Protein AF-A0A8U0U492-F1 (afdb_monomer_lite)

Radius of gyration: 24.01 Å; chains: 1; bounding box: 85×58×78 Å

Foldseek 3Di:
DDDDDDDDDDDPPPPPPPPPDDDAQDQKDKDWCLVPLKDKHKAQAAAFWWKFKAKDFDPVQWDFQKKKKKKKKKKFKLAQCVRPVQDPVRLVVCVPAQADPDQPIKIKMWMDIAIGNTRVSRRDFDQGDQFATFIDIRHYPPPPDDDPPPPDGPDTDPDGGGTRTHHGHHHRGMMMMMMGMDMDGNDDPDDDDDDDDPPDPPPPPGSSGMIMMMGTQHPVGSDGCSVPPSRDNDD

Structure (mmCIF, N/CA/C/O backbone):
data_AF-A0A8U0U492-F1
#
_entry.id   AF-A0A8U0U492-F1
#
loop_
_atom_site.group_PDB
_atom_site.id
_atom_site.type_symbol
_atom_site.label_atom_id
_atom_site.label_alt_id
_atom_site.label_comp_id
_atom_site.label_asym_id
_atom_site.label_entity_id
_atom_site.label_seq_id
_atom_site.pdbx_PDB_ins_code
_atom_site.Cartn_x
_atom_site.Cartn_y
_atom_site.Cartn_z
_atom_site.occupancy
_atom_site.B_iso_or_equiv
_atom_site.auth_seq_id
_atom_site.auth_comp_id
_atom_site.auth_asym_id
_atom_site.auth_atom_id
_atom_site.pdbx_PDB_model_num
ATOM 1 N N . MET A 1 1 ? 47.597 37.630 47.478 1.00 42.03 1 MET A N 1
ATOM 2 C CA . MET A 1 1 ? 46.917 36.344 47.222 1.00 42.03 1 MET A CA 1
ATOM 3 C C . MET A 1 1 ? 45.517 36.672 46.736 1.00 42.03 1 MET A C 1
ATOM 5 O O . MET A 1 1 ? 44.704 37.070 47.558 1.00 42.03 1 MET A O 1
ATOM 9 N N . THR A 1 2 ? 45.318 36.671 45.415 1.00 35.91 2 THR A N 1
ATOM 10 C CA . THR A 1 2 ? 44.048 36.571 44.658 1.00 35.91 2 THR A CA 1
ATOM 11 C C . THR A 1 2 ? 44.364 36.976 43.215 1.00 35.91 2 THR A C 1
ATOM 13 O O . THR A 1 2 ? 44.239 38.137 42.840 1.00 35.91 2 THR A O 1
ATOM 16 N N . ASP A 1 3 ? 44.868 36.018 42.435 1.00 41.34 3 ASP A N 1
ATOM 17 C CA . ASP A 1 3 ? 44.980 36.158 40.982 1.00 41.34 3 ASP A CA 1
ATOM 18 C C . ASP A 1 3 ? 43.605 35.926 40.353 1.00 41.34 3 ASP A C 1
ATOM 20 O O . ASP A 1 3 ? 42.901 34.965 40.675 1.00 41.34 3 ASP A O 1
ATOM 24 N N . VAL A 1 4 ? 43.213 36.855 39.487 1.00 43.47 4 VAL A N 1
ATOM 25 C CA . VAL A 1 4 ? 41.916 36.902 38.818 1.00 43.47 4 VAL A CA 1
ATOM 26 C C . VAL A 1 4 ? 42.003 36.085 37.531 1.00 43.47 4 VAL A C 1
ATOM 28 O O . VAL A 1 4 ? 42.573 36.514 36.533 1.00 43.47 4 VAL A O 1
ATOM 31 N N . THR A 1 5 ? 41.419 34.891 37.555 1.00 45.09 5 THR A N 1
ATOM 32 C CA . THR A 1 5 ? 41.182 34.057 36.371 1.00 45.09 5 THR A CA 1
ATOM 33 C C . THR A 1 5 ? 40.096 34.695 35.502 1.00 45.09 5 THR A C 1
ATOM 35 O O . THR A 1 5 ? 38.934 34.734 35.905 1.00 45.09 5 THR A O 1
ATOM 38 N N . VAL A 1 6 ? 40.445 35.172 34.303 1.00 45.09 6 VAL A N 1
ATOM 39 C CA . VAL A 1 6 ? 39.469 35.591 33.282 1.00 45.09 6 VAL A CA 1
ATOM 40 C C . VAL A 1 6 ? 39.505 34.604 32.121 1.00 45.09 6 VAL A C 1
ATOM 42 O O . VAL A 1 6 ? 40.480 34.502 31.383 1.00 45.09 6 VAL A O 1
ATOM 45 N N . PHE A 1 7 ? 38.401 33.872 31.999 1.00 46.81 7 PHE A N 1
ATOM 46 C CA . PHE A 1 7 ? 38.011 33.075 30.845 1.00 46.81 7 PHE A CA 1
ATOM 47 C C . PHE A 1 7 ? 37.986 33.935 29.574 1.00 46.81 7 PHE A C 1
ATOM 49 O O . PHE A 1 7 ? 37.281 34.942 29.534 1.00 46.81 7 PHE A O 1
ATOM 56 N N . LEU A 1 8 ? 38.638 33.480 28.502 1.00 42.88 8 LEU A N 1
ATOM 57 C CA . LEU A 1 8 ? 38.258 33.888 27.152 1.00 42.88 8 LEU A CA 1
ATOM 58 C C . LEU A 1 8 ? 38.068 32.650 26.275 1.00 42.88 8 LEU A C 1
ATOM 60 O O . LEU A 1 8 ? 38.992 32.087 25.696 1.00 42.88 8 LEU A O 1
ATOM 64 N N . SER A 1 9 ? 36.808 32.225 26.268 1.00 47.50 9 SER A N 1
ATOM 65 C CA . SER A 1 9 ? 36.201 31.286 25.338 1.00 47.50 9 SER A CA 1
ATOM 66 C C . SER A 1 9 ? 36.312 31.829 23.911 1.00 47.50 9 SER A C 1
ATOM 68 O O . SER A 1 9 ? 35.709 32.853 23.597 1.00 47.50 9 SER A O 1
ATOM 70 N N . CYS A 1 10 ? 37.061 31.142 23.049 1.00 43.78 10 CYS A N 1
ATOM 71 C CA . CYS A 1 10 ? 36.983 31.323 21.602 1.00 43.78 10 CYS A CA 1
ATOM 72 C C . CYS A 1 10 ? 36.546 30.003 20.971 1.00 43.78 10 CYS A C 1
ATOM 74 O O . CYS A 1 10 ? 37.335 29.089 20.736 1.00 43.78 10 CYS A O 1
ATOM 76 N N . SER A 1 11 ? 35.238 29.932 20.752 1.00 53.72 11 SER A N 1
ATOM 77 C CA . SER A 1 11 ? 34.506 28.906 20.029 1.00 53.72 11 SER A CA 1
ATOM 78 C C . SER A 1 11 ? 35.125 28.606 18.662 1.00 53.72 11 SER A C 1
ATOM 80 O O . SER A 1 11 ? 35.063 29.427 17.751 1.00 53.72 11 SER A O 1
ATOM 82 N N . LEU A 1 12 ? 35.622 27.384 18.485 1.00 48.25 12 LEU A N 1
ATOM 83 C CA . LEU A 1 12 ? 35.786 26.757 17.172 1.00 48.25 12 LEU A CA 1
ATOM 84 C C . LEU A 1 12 ? 34.819 25.573 17.072 1.00 48.25 12 LEU A C 1
ATOM 86 O O . LEU A 1 12 ? 35.213 24.418 16.960 1.00 48.25 12 LEU A O 1
ATOM 90 N N . PHE A 1 13 ? 33.519 25.876 17.108 1.00 46.16 13 PHE A N 1
ATOM 91 C CA . PHE A 1 13 ? 32.480 24.968 16.622 1.00 46.16 13 PHE A CA 1
ATOM 92 C C . PHE A 1 13 ? 32.462 25.017 15.088 1.00 46.16 13 PHE A C 1
ATOM 94 O O . PHE A 1 13 ? 31.528 25.522 14.477 1.00 46.16 13 PHE A O 1
ATOM 101 N N . PHE A 1 14 ? 33.493 24.466 14.449 1.00 45.50 14 PHE A N 1
ATOM 102 C CA . PHE A 1 14 ? 33.357 23.958 13.084 1.00 45.50 14 PHE A CA 1
ATOM 103 C C . PHE A 1 14 ? 32.860 22.510 13.173 1.00 45.50 14 PHE A C 1
ATOM 105 O O . PHE A 1 14 ? 33.537 21.564 12.775 1.00 45.50 14 PHE A O 1
ATOM 112 N N . ILE A 1 15 ? 31.643 22.329 13.708 1.00 47.12 15 ILE A N 1
ATOM 113 C CA . ILE A 1 15 ? 30.849 21.153 13.348 1.00 47.12 15 ILE A CA 1
ATOM 114 C C . ILE A 1 15 ? 30.479 21.402 11.896 1.00 47.12 15 ILE A C 1
ATOM 116 O O . ILE A 1 15 ? 29.501 22.076 11.578 1.00 47.12 15 ILE A O 1
ATOM 120 N N . SER A 1 16 ? 31.344 20.913 11.015 1.00 42.84 16 SER A N 1
ATOM 121 C CA . SER A 1 16 ? 30.994 20.695 9.628 1.00 42.84 16 SER A CA 1
ATOM 122 C C . SER A 1 16 ? 29.709 19.887 9.663 1.00 42.84 16 SER A C 1
ATOM 124 O O . SER A 1 16 ? 29.700 18.745 10.123 1.00 42.84 16 SER A O 1
ATOM 126 N N . ILE A 1 17 ? 28.611 20.528 9.267 1.00 47.28 17 ILE A N 1
ATOM 127 C CA . ILE A 1 17 ? 27.331 19.891 9.010 1.00 47.28 17 ILE A CA 1
ATOM 128 C C . ILE A 1 17 ? 27.588 18.963 7.822 1.00 47.28 17 ILE A C 1
ATOM 130 O O . ILE A 1 17 ? 27.321 19.287 6.669 1.00 47.28 17 ILE A O 1
ATOM 134 N N . LEU A 1 18 ? 28.157 17.796 8.109 1.00 43.34 18 LEU A N 1
ATOM 135 C CA . LEU A 1 18 ? 27.940 16.608 7.318 1.00 43.34 18 LEU A CA 1
ATOM 136 C C . LEU A 1 18 ? 26.452 16.318 7.499 1.00 43.34 18 LEU A C 1
ATOM 138 O O . LEU A 1 18 ? 26.039 15.644 8.435 1.00 43.34 18 LEU A O 1
ATOM 142 N N . ARG A 1 19 ? 25.624 16.916 6.641 1.00 41.56 19 ARG A N 1
ATOM 143 C CA . ARG A 1 19 ? 24.379 16.273 6.242 1.00 41.56 19 ARG A CA 1
ATOM 144 C C . ARG A 1 19 ? 24.806 15.177 5.274 1.00 41.56 19 ARG A C 1
ATOM 146 O O . ARG A 1 19 ? 25.097 15.508 4.124 1.00 41.56 19 ARG A O 1
ATOM 153 N N . PRO A 1 20 ? 24.851 13.897 5.671 1.00 39.22 20 PRO A N 1
ATOM 154 C CA . PRO A 1 20 ? 24.616 12.867 4.685 1.00 39.22 20 PRO A CA 1
ATOM 155 C C . PRO A 1 20 ? 23.157 13.043 4.245 1.00 39.22 20 PRO A C 1
ATOM 157 O O . PRO A 1 20 ? 22.218 12.696 4.956 1.00 39.22 20 PRO A O 1
ATOM 160 N N . GLY A 1 21 ? 22.963 13.716 3.114 1.00 46.75 21 GLY A N 1
ATOM 161 C CA . GLY A 1 21 ? 21.787 13.470 2.293 1.00 46.75 21 GLY A CA 1
ATOM 162 C C . GLY A 1 21 ? 21.963 12.123 1.593 1.00 46.75 21 GLY A C 1
ATOM 163 O O . GLY A 1 21 ? 23.095 11.761 1.278 1.00 46.75 21 GLY A O 1
ATOM 164 N N . ILE A 1 22 ? 20.835 11.456 1.318 1.00 42.94 22 ILE A N 1
ATOM 165 C CA . ILE A 1 22 ? 20.661 10.072 0.827 1.00 42.94 22 ILE A CA 1
ATOM 166 C C . ILE A 1 22 ? 20.732 9.069 1.995 1.00 42.94 22 ILE A C 1
ATOM 168 O O . ILE A 1 22 ? 21.750 8.945 2.656 1.00 42.94 22 ILE A O 1
ATOM 172 N N . GLY A 1 23 ? 19.694 8.329 2.373 1.00 45.97 23 GLY A N 1
ATOM 173 C CA . GLY A 1 23 ? 18.424 8.036 1.719 1.00 45.97 23 GLY A CA 1
ATOM 174 C C . GLY A 1 23 ? 17.868 6.762 2.354 1.00 45.97 23 GLY A C 1
ATOM 175 O O . GLY A 1 23 ? 17.745 5.744 1.689 1.00 45.97 23 GLY A O 1
ATOM 176 N N . ALA A 1 24 ? 17.615 6.774 3.667 1.00 47.91 24 ALA A N 1
ATOM 177 C CA . ALA A 1 24 ? 16.936 5.646 4.294 1.00 47.91 24 ALA A CA 1
ATOM 178 C C . ALA A 1 24 ? 15.486 5.639 3.793 1.00 47.91 24 ALA A C 1
ATOM 180 O O . ALA A 1 24 ? 14.682 6.484 4.190 1.00 47.91 24 ALA A O 1
ATOM 181 N N . GLU A 1 25 ? 15.162 4.726 2.876 1.00 62.12 25 GLU A N 1
ATOM 182 C CA . GLU A 1 25 ? 13.782 4.491 2.467 1.00 62.12 25 GLU A CA 1
ATOM 183 C C . GLU A 1 25 ? 12.978 4.066 3.702 1.00 62.12 25 GLU A C 1
ATOM 185 O O . GLU A 1 25 ? 13.226 3.004 4.281 1.00 62.12 25 GLU A O 1
ATOM 190 N N . VAL A 1 26 ? 12.011 4.897 4.094 1.00 79.12 26 VAL A N 1
ATOM 191 C CA . VAL A 1 26 ? 11.067 4.601 5.176 1.00 79.12 26 VAL A CA 1
ATOM 192 C C . VAL A 1 26 ? 10.393 3.254 4.892 1.00 79.12 26 VAL A C 1
ATOM 194 O O . VAL A 1 26 ? 10.129 2.930 3.740 1.00 79.12 26 VAL A O 1
ATOM 197 N N . SER A 1 27 ? 10.164 2.450 5.928 1.00 87.06 27 SER A N 1
ATOM 198 C CA . SER A 1 27 ? 9.478 1.145 5.829 1.00 87.06 27 SER A CA 1
ATOM 199 C C . SER A 1 27 ? 8.250 1.068 6.731 1.00 87.06 27 SER A C 1
ATOM 201 O O . SER A 1 27 ? 7.593 0.034 6.797 1.00 87.06 27 SER A O 1
ATOM 203 N N . LEU A 1 28 ? 7.967 2.157 7.445 1.00 91.81 28 LEU A N 1
ATOM 204 C CA . LEU A 1 28 ? 6.831 2.322 8.332 1.00 91.81 28 LEU A CA 1
ATOM 205 C C . LEU A 1 28 ? 6.313 3.749 8.182 1.00 91.81 28 LEU A C 1
ATOM 207 O O . LEU A 1 28 ? 7.033 4.707 8.460 1.00 91.81 28 LEU A O 1
ATOM 211 N N . TRP A 1 29 ? 5.062 3.885 7.768 1.00 93.00 29 TRP A N 1
ATOM 212 C CA . TRP A 1 29 ? 4.398 5.167 7.574 1.00 93.00 29 TRP A CA 1
ATOM 213 C C . TRP A 1 29 ? 3.150 5.235 8.435 1.00 93.00 29 TRP A C 1
ATOM 215 O O . TRP A 1 29 ? 2.404 4.265 8.508 1.00 93.00 29 TRP A O 1
ATOM 225 N N . ASN A 1 30 ? 2.903 6.396 9.036 1.00 92.12 30 ASN A N 1
ATOM 226 C CA . ASN A 1 30 ? 1.654 6.703 9.721 1.00 92.12 30 ASN A CA 1
ATOM 227 C C . ASN A 1 30 ? 0.936 7.783 8.917 1.00 92.12 30 ASN A C 1
ATOM 229 O O . ASN A 1 30 ? 1.475 8.877 8.746 1.00 92.12 30 ASN A O 1
ATOM 233 N N . VAL A 1 31 ? -0.245 7.459 8.399 1.00 90.88 31 VAL A N 1
ATOM 234 C CA . VAL A 1 31 ? -1.057 8.350 7.570 1.00 90.88 31 VAL A CA 1
ATOM 235 C C . VAL A 1 31 ? -2.330 8.699 8.317 1.00 90.88 31 VAL A C 1
ATOM 237 O O . VAL A 1 31 ? -3.090 7.812 8.699 1.00 90.88 31 VAL A O 1
ATOM 240 N N . ASP A 1 32 ? -2.559 9.992 8.504 1.00 88.94 32 ASP A N 1
ATOM 241 C CA . ASP A 1 32 ? -3.830 10.507 8.999 1.00 88.94 32 ASP A CA 1
ATOM 242 C C . ASP A 1 32 ? -4.847 10.553 7.850 1.00 88.94 32 ASP A C 1
ATOM 244 O O . ASP A 1 32 ? -4.706 11.338 6.906 1.00 88.94 32 ASP A O 1
ATOM 248 N N . ILE A 1 33 ? -5.868 9.697 7.931 1.00 86.56 33 ILE A N 1
ATOM 249 C CA . ILE A 1 33 ? -6.889 9.550 6.886 1.00 86.56 33 ILE A CA 1
ATOM 250 C C . ILE A 1 33 ? -7.842 10.747 6.835 1.00 86.56 33 ILE A C 1
ATOM 252 O O . ILE A 1 33 ? -8.435 11.012 5.790 1.00 86.56 33 ILE A O 1
ATOM 256 N N . ASN A 1 34 ? -7.940 11.529 7.912 1.00 80.38 34 ASN A N 1
ATOM 257 C CA . ASN A 1 34 ? -8.743 12.748 7.917 1.00 80.38 34 ASN A CA 1
ATOM 258 C C . ASN A 1 34 ? -8.183 13.810 6.957 1.00 80.38 34 ASN A C 1
ATOM 260 O O . ASN A 1 34 ? -8.927 14.586 6.367 1.00 80.38 34 ASN A O 1
ATOM 264 N N . SER A 1 35 ? -6.858 13.826 6.786 1.00 69.25 35 SER A N 1
ATOM 265 C CA . SER A 1 35 ? -6.164 14.783 5.917 1.00 69.25 35 SER A CA 1
ATOM 266 C C . SER A 1 35 ? -6.087 14.317 4.461 1.00 69.25 35 SER A C 1
ATOM 268 O O . SER A 1 35 ? -6.048 15.142 3.549 1.00 69.25 35 SER A O 1
ATOM 270 N N . SER A 1 36 ? -6.034 13.002 4.226 1.00 78.12 36 SER A N 1
ATOM 271 C CA . SER A 1 36 ? -6.031 12.423 2.884 1.00 78.12 36 SER A CA 1
ATOM 272 C C . SER A 1 36 ? -6.604 11.012 2.894 1.00 78.12 36 SER A C 1
ATOM 274 O O . SER A 1 36 ? -6.048 10.097 3.498 1.00 78.12 36 SER A O 1
ATOM 276 N N . GLN A 1 37 ? -7.671 10.815 2.126 1.00 87.25 37 GLN A N 1
ATOM 277 C CA . GLN A 1 37 ? -8.279 9.504 1.901 1.00 87.25 37 GLN A CA 1
ATOM 278 C C . GLN A 1 37 ? -7.417 8.581 1.026 1.00 87.25 37 GLN A C 1
ATOM 280 O O . GLN A 1 37 ? -7.655 7.378 0.964 1.00 87.25 37 GLN A O 1
ATOM 285 N N . ASN A 1 38 ? -6.409 9.127 0.344 1.00 92.38 38 ASN A N 1
ATOM 286 C CA . ASN A 1 38 ? -5.520 8.366 -0.525 1.00 92.38 38 ASN A CA 1
ATOM 287 C C . ASN A 1 38 ? -4.070 8.495 -0.057 1.00 92.38 38 ASN A C 1
ATOM 289 O O . ASN A 1 38 ? -3.637 9.567 0.367 1.00 92.38 38 ASN A O 1
ATOM 293 N N . ALA A 1 39 ? -3.294 7.425 -0.184 1.00 94.56 39 ALA A N 1
ATOM 294 C CA . ALA A 1 39 ? -1.882 7.426 0.173 1.00 94.56 39 ALA A CA 1
ATOM 295 C C . ALA A 1 39 ? -1.048 6.698 -0.879 1.00 94.56 39 ALA A C 1
ATOM 297 O O . ALA A 1 39 ? -1.471 5.680 -1.431 1.00 94.56 39 ALA A O 1
ATOM 298 N N . VAL A 1 40 ? 0.146 7.226 -1.142 1.00 95.69 40 VAL A N 1
ATOM 299 C CA . VAL A 1 40 ? 1.113 6.657 -2.081 1.00 95.69 40 VAL A CA 1
ATOM 300 C C . VAL A 1 40 ? 2.410 6.378 -1.335 1.00 95.69 40 VAL A C 1
ATOM 302 O O . VAL A 1 40 ? 3.004 7.272 -0.736 1.00 95.69 40 VAL A O 1
ATOM 305 N N . PHE A 1 41 ? 2.872 5.137 -1.408 1.00 95.31 41 PHE A N 1
ATOM 306 C CA . PHE A 1 41 ? 4.107 4.674 -0.795 1.00 95.31 41 PHE A CA 1
ATOM 307 C C . PHE A 1 41 ? 5.036 4.134 -1.872 1.00 95.31 41 PHE A C 1
ATOM 309 O O . PHE A 1 41 ? 4.604 3.486 -2.827 1.00 95.31 41 PHE A O 1
ATOM 316 N N . ARG A 1 42 ? 6.326 4.415 -1.716 1.00 93.50 42 ARG A N 1
ATOM 317 C CA . ARG A 1 42 ? 7.367 4.023 -2.664 1.00 93.50 42 ARG A CA 1
ATOM 318 C C . ARG A 1 42 ? 8.501 3.399 -1.894 1.00 93.50 42 ARG A C 1
ATOM 320 O O . ARG A 1 42 ? 8.984 3.997 -0.931 1.00 93.50 42 ARG A O 1
ATOM 327 N N . LYS A 1 43 ? 8.910 2.212 -2.313 1.00 91.69 43 LYS A N 1
ATOM 328 C CA . LYS A 1 43 ? 10.037 1.524 -1.702 1.00 91.69 43 LYS A CA 1
ATOM 329 C C . LYS A 1 43 ? 10.577 0.468 -2.643 1.00 91.69 43 LYS A C 1
ATOM 331 O O . LYS A 1 43 ? 9.811 -0.190 -3.346 1.00 91.69 43 LYS A O 1
ATOM 336 N N . THR A 1 44 ? 11.883 0.262 -2.617 1.00 91.31 44 THR A N 1
ATOM 337 C CA . THR A 1 44 ? 12.459 -0.925 -3.235 1.00 91.31 44 THR A CA 1
ATOM 338 C C . THR A 1 44 ? 12.287 -2.092 -2.274 1.00 91.31 44 THR A C 1
ATOM 340 O O . THR A 1 44 ? 12.713 -2.023 -1.124 1.00 91.31 44 THR A O 1
ATOM 343 N N . LEU A 1 45 ? 11.649 -3.172 -2.705 1.00 92.06 45 LEU A N 1
ATOM 344 C CA . LEU A 1 45 ? 11.367 -4.315 -1.838 1.00 92.06 45 LEU A CA 1
ATOM 345 C C . LEU A 1 45 ? 12.165 -5.527 -2.292 1.00 92.06 45 LEU A C 1
ATOM 347 O O . LEU A 1 45 ? 12.327 -5.743 -3.490 1.00 92.06 45 LEU A O 1
ATOM 351 N N . TYR A 1 46 ? 12.624 -6.325 -1.329 1.00 91.12 46 TYR A N 1
ATOM 352 C CA . TYR A 1 46 ? 13.053 -7.692 -1.608 1.00 91.12 46 TYR A CA 1
ATOM 353 C C . TYR A 1 46 ? 11.826 -8.553 -1.931 1.00 91.12 46 TYR A C 1
ATOM 355 O O . TYR A 1 46 ? 10.736 -8.328 -1.388 1.00 91.12 46 TYR A O 1
ATOM 363 N N . ALA A 1 47 ? 12.008 -9.586 -2.741 1.00 91.19 47 ALA A N 1
ATOM 364 C CA . ALA A 1 47 ? 11.044 -10.655 -2.908 1.00 91.19 47 ALA A CA 1
ATOM 365 C C . ALA A 1 47 ? 10.650 -11.224 -1.537 1.00 91.19 47 ALA A C 1
ATOM 367 O O . ALA A 1 47 ? 11.463 -11.312 -0.612 1.00 91.19 47 ALA A O 1
ATOM 368 N N . ASN A 1 48 ? 9.383 -11.603 -1.407 1.00 91.50 48 ASN A N 1
ATOM 369 C CA . ASN A 1 48 ? 8.759 -12.044 -0.162 1.00 91.50 48 ASN A CA 1
ATOM 370 C C . ASN A 1 48 ? 8.648 -10.984 0.943 1.00 91.50 48 ASN A C 1
ATOM 372 O O . ASN A 1 48 ? 8.374 -11.338 2.087 1.00 91.50 48 ASN A O 1
ATOM 376 N N . THR A 1 49 ? 8.794 -9.697 0.626 1.00 94.00 49 THR A N 1
ATOM 377 C CA . THR A 1 49 ? 8.429 -8.631 1.570 1.00 94.00 49 THR A CA 1
ATOM 378 C C . THR A 1 49 ? 6.920 -8.561 1.744 1.00 94.00 49 THR A C 1
ATOM 380 O O . THR A 1 49 ? 6.196 -8.392 0.765 1.00 94.00 49 THR A O 1
ATOM 383 N N . THR A 1 50 ? 6.444 -8.656 2.983 1.00 96.38 50 THR A N 1
ATOM 384 C CA . THR A 1 50 ? 5.022 -8.534 3.314 1.00 96.38 50 THR A CA 1
ATOM 385 C C . THR A 1 50 ? 4.689 -7.085 3.647 1.00 96.38 50 THR A C 1
ATOM 387 O O . THR A 1 50 ? 5.404 -6.417 4.396 1.00 96.38 50 THR A O 1
ATOM 390 N N . ILE A 1 51 ? 3.588 -6.601 3.084 1.00 97.44 51 ILE A N 1
ATOM 391 C CA . ILE A 1 51 ? 3.020 -5.288 3.366 1.00 97.44 51 ILE A CA 1
ATOM 392 C C . ILE A 1 51 ? 1.883 -5.480 4.363 1.00 97.44 51 ILE A C 1
ATOM 394 O O . ILE A 1 51 ? 0.945 -6.242 4.109 1.00 97.44 51 ILE A O 1
ATOM 398 N N . PHE A 1 52 ? 1.965 -4.779 5.486 1.00 97.44 52 PHE A N 1
ATOM 399 C CA . PHE A 1 52 ? 0.950 -4.757 6.525 1.00 97.44 52 PHE A CA 1
ATOM 400 C C . PHE A 1 52 ? 0.232 -3.409 6.537 1.00 97.44 52 PHE A C 1
ATOM 402 O O . PHE A 1 52 ? 0.857 -2.36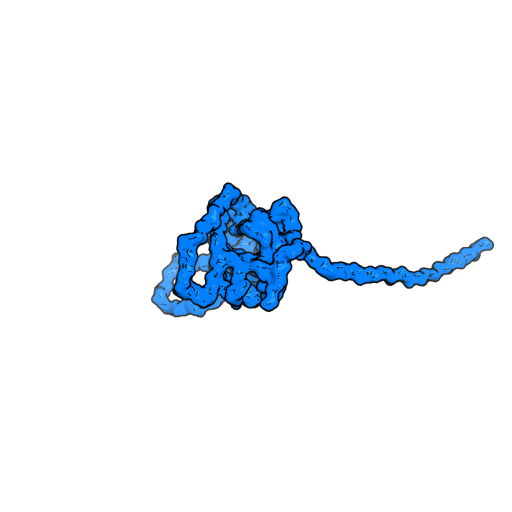0 6.382 1.00 97.44 52 PHE A O 1
ATOM 409 N N . MET A 1 53 ? -1.078 -3.446 6.770 1.00 96.88 53 MET A N 1
ATOM 410 C CA . MET A 1 53 ? -1.899 -2.280 7.077 1.00 96.88 53 MET A CA 1
ATOM 411 C C . MET A 1 53 ? -2.602 -2.485 8.415 1.00 96.88 53 MET A C 1
ATOM 413 O O . MET A 1 53 ? -3.289 -3.487 8.639 1.00 96.88 53 MET A O 1
ATOM 417 N N . ARG A 1 54 ? -2.426 -1.517 9.310 1.00 95.06 54 ARG A N 1
ATOM 418 C CA . ARG A 1 54 ? -3.063 -1.478 10.627 1.00 95.06 54 ARG A CA 1
ATOM 419 C C . ARG A 1 54 ? -3.751 -0.141 10.817 1.00 95.06 54 ARG A C 1
ATOM 421 O O . ARG A 1 54 ? -3.269 0.876 10.329 1.00 95.06 54 ARG A O 1
ATOM 428 N N . PHE A 1 55 ? -4.845 -0.149 11.561 1.00 93.25 55 PHE A N 1
ATOM 429 C CA . PHE A 1 55 ? -5.638 1.042 11.826 1.00 93.25 55 PHE A CA 1
ATOM 430 C C . PHE A 1 55 ? -5.687 1.288 13.324 1.00 93.25 55 PHE A C 1
ATOM 432 O O . PHE A 1 55 ? -5.865 0.357 14.110 1.00 93.25 55 PHE A O 1
ATOM 439 N N . GLN A 1 56 ? -5.496 2.540 13.715 1.00 91.69 56 GLN A N 1
ATOM 440 C CA . GLN A 1 56 ? -5.519 2.976 15.104 1.00 91.69 56 GLN A CA 1
ATOM 441 C C . GLN A 1 56 ? -6.360 4.239 15.202 1.00 91.69 56 GLN A C 1
ATOM 443 O O . GLN A 1 56 ? -6.181 5.156 14.409 1.00 91.69 56 GLN A O 1
ATOM 448 N N . GLY A 1 57 ? -7.250 4.315 16.178 1.00 87.75 57 GLY A N 1
ATOM 449 C CA . GLY A 1 57 ? -8.100 5.479 16.380 1.00 87.75 57 GLY A CA 1
ATOM 450 C C . GLY A 1 57 ? -8.768 5.435 17.742 1.00 87.75 57 GLY A C 1
ATOM 451 O O . GLY A 1 57 ? -8.650 4.450 18.476 1.00 87.75 57 GLY A O 1
ATOM 452 N N . ASP A 1 58 ? -9.455 6.519 18.081 1.00 85.62 58 ASP A N 1
ATOM 453 C CA . ASP A 1 58 ? -10.244 6.582 19.304 1.00 85.62 58 ASP A CA 1
ATOM 454 C C . ASP A 1 58 ? -11.641 6.006 19.047 1.00 85.62 58 ASP A C 1
ATOM 456 O O . ASP A 1 58 ? -12.423 6.551 18.266 1.00 85.62 58 ASP A O 1
ATOM 460 N N . LEU A 1 59 ? -11.966 4.908 19.734 1.00 82.00 59 LEU A N 1
ATOM 461 C CA . LEU A 1 59 ? -13.291 4.288 19.684 1.00 82.00 59 LEU A CA 1
ATOM 462 C C . LEU A 1 59 ? -14.406 5.253 20.110 1.00 82.00 59 LEU A C 1
ATOM 464 O O . LEU A 1 59 ? -15.531 5.103 19.644 1.00 82.00 59 LEU A O 1
ATOM 468 N N . ALA A 1 60 ? -14.118 6.243 20.959 1.00 80.81 60 ALA A N 1
ATOM 469 C CA . ALA A 1 60 ? -15.102 7.234 21.388 1.00 80.81 60 ALA A CA 1
ATOM 470 C C . ALA A 1 60 ? -15.459 8.248 20.286 1.00 80.81 60 ALA A C 1
ATOM 472 O O . ALA A 1 60 ? -16.542 8.828 20.324 1.00 80.81 60 ALA A O 1
ATOM 473 N N . LEU A 1 61 ? -14.572 8.454 19.308 1.00 79.00 61 LEU A N 1
ATOM 474 C CA . LEU A 1 61 ? -14.768 9.371 18.174 1.00 79.00 61 LEU A CA 1
ATOM 475 C C . LEU A 1 61 ? -15.272 8.652 16.912 1.00 79.00 61 LEU A C 1
ATOM 477 O O . LEU A 1 61 ? -15.384 9.253 15.847 1.00 79.00 61 LEU A O 1
ATOM 481 N N . CYS A 1 62 ? -15.547 7.357 17.031 1.00 79.88 62 CYS A N 1
ATOM 482 C CA . CYS A 1 62 ? -15.823 6.451 15.932 1.00 79.88 62 CYS A CA 1
ATOM 483 C C . CYS A 1 62 ? -17.330 6.421 15.643 1.00 79.88 62 CYS A C 1
ATOM 485 O O . CYS A 1 62 ? -18.109 5.890 16.433 1.00 79.88 62 CYS A O 1
ATOM 487 N N . ASP A 1 63 ? -17.746 7.002 14.516 1.00 82.00 63 ASP A N 1
ATOM 488 C CA . ASP A 1 63 ? -19.152 7.006 14.104 1.00 82.00 63 ASP A CA 1
ATOM 489 C C . ASP A 1 63 ? -19.597 5.596 13.676 1.00 82.00 63 ASP A C 1
ATOM 491 O O . ASP A 1 63 ? -19.060 5.002 12.735 1.00 82.00 63 ASP A O 1
ATOM 495 N N . SER A 1 64 ? -20.597 5.050 14.373 1.00 77.94 64 SER A N 1
ATOM 496 C CA . SER A 1 64 ? -21.148 3.716 14.116 1.00 77.94 64 SER A CA 1
ATOM 497 C C . SER A 1 64 ? -21.867 3.592 12.772 1.00 77.94 64 SER A C 1
ATOM 499 O O . SER A 1 64 ? -22.070 2.472 12.301 1.00 77.94 64 SER A O 1
ATOM 501 N N . ASN A 1 65 ? -22.251 4.712 12.156 1.00 83.44 65 ASN A N 1
ATOM 502 C CA . ASN A 1 65 ? -22.941 4.742 10.867 1.00 83.44 65 ASN A CA 1
ATOM 503 C C . ASN A 1 65 ? -21.976 4.780 9.674 1.00 83.44 65 ASN A C 1
ATOM 505 O O . ASN A 1 65 ? -22.426 4.739 8.527 1.00 83.44 65 ASN A O 1
ATOM 509 N N . LEU A 1 66 ? -20.663 4.835 9.923 1.00 86.94 66 LEU A N 1
ATOM 510 C CA . LEU A 1 66 ? -19.645 4.786 8.880 1.00 86.94 66 LEU A CA 1
ATOM 511 C C . LEU A 1 66 ? -19.173 3.355 8.626 1.00 86.94 66 LEU A C 1
ATOM 513 O O . LEU A 1 66 ? -18.673 2.672 9.522 1.00 86.94 66 LEU A O 1
ATOM 517 N N . ALA A 1 67 ? -19.275 2.946 7.367 1.00 89.50 67 ALA A N 1
ATOM 518 C CA . ALA A 1 67 ? -18.580 1.801 6.803 1.00 89.50 67 ALA A CA 1
ATOM 519 C C . ALA A 1 67 ? -17.372 2.277 5.981 1.00 89.50 67 ALA A C 1
ATOM 521 O O . ALA A 1 67 ? -17.311 3.427 5.545 1.00 89.50 67 ALA A O 1
ATOM 522 N N . PHE A 1 68 ? -16.402 1.393 5.759 1.00 90.94 68 PHE A N 1
ATOM 523 C CA . PHE A 1 68 ? -15.176 1.714 5.032 1.00 90.94 68 PHE A CA 1
ATOM 524 C C . PHE A 1 68 ? -14.868 0.657 3.987 1.00 90.94 68 PHE A C 1
ATOM 526 O O . PHE A 1 68 ? -14.806 -0.535 4.288 1.00 90.94 68 PHE A O 1
ATOM 533 N N . ASN A 1 69 ? -14.583 1.111 2.772 1.00 93.88 69 ASN A N 1
ATOM 534 C CA . ASN A 1 69 ? -13.949 0.302 1.747 1.00 93.88 69 ASN A CA 1
ATOM 535 C C . ASN A 1 69 ? -12.511 0.786 1.560 1.00 93.88 69 ASN A C 1
ATOM 537 O O . ASN A 1 69 ? -12.275 1.919 1.143 1.00 93.88 69 ASN A O 1
ATOM 541 N N . ILE A 1 70 ? -11.547 -0.067 1.893 1.00 95.44 70 ILE A N 1
ATOM 542 C CA . ILE A 1 70 ? -10.128 0.238 1.743 1.00 95.44 70 ILE A CA 1
ATOM 543 C C . ILE A 1 70 ? -9.576 -0.640 0.636 1.00 95.44 70 ILE A C 1
ATOM 545 O O . ILE A 1 70 ? -9.439 -1.853 0.792 1.00 95.44 70 ILE A O 1
ATOM 549 N N . SER A 1 71 ? -9.255 -0.012 -0.487 1.00 97.44 71 SER A N 1
ATOM 550 C CA . SER A 1 71 ? -8.699 -0.671 -1.663 1.00 97.44 71 SER A CA 1
ATOM 551 C C . SER A 1 71 ? -7.214 -0.361 -1.791 1.00 97.44 71 SER A C 1
ATOM 553 O O . SER A 1 71 ? -6.763 0.738 -1.463 1.00 97.44 71 SER A O 1
ATOM 555 N N . TRP A 1 72 ? -6.441 -1.320 -2.281 1.00 98.06 72 TRP A N 1
ATOM 556 C CA . TRP A 1 72 ? -5.006 -1.175 -2.469 1.00 98.06 72 TRP A CA 1
ATOM 557 C C . TRP A 1 72 ? -4.567 -1.690 -3.837 1.00 98.06 72 TRP A C 1
ATOM 559 O O . TRP A 1 72 ? -5.154 -2.614 -4.401 1.00 98.06 72 TRP A O 1
ATOM 569 N N . TYR A 1 73 ? -3.502 -1.087 -4.353 1.00 97.94 73 TYR A N 1
ATOM 570 C CA . TYR A 1 73 ? -2.869 -1.446 -5.612 1.00 97.94 73 TYR A CA 1
ATOM 571 C C . TYR A 1 73 ? -1.355 -1.442 -5.413 1.00 97.94 73 TYR A C 1
ATOM 573 O O . TYR A 1 73 ? -0.771 -0.439 -5.004 1.00 97.94 73 TYR A O 1
ATOM 581 N N . LEU A 1 74 ? -0.725 -2.582 -5.671 1.00 97.69 74 LEU A N 1
ATOM 582 C CA . LEU A 1 74 ? 0.715 -2.773 -5.615 1.00 97.69 74 LEU A CA 1
ATOM 583 C C . LEU A 1 74 ? 1.227 -2.974 -7.037 1.00 97.69 74 LEU A C 1
ATOM 585 O O . LEU A 1 74 ? 0.796 -3.902 -7.714 1.00 97.69 74 LEU A O 1
ATOM 589 N N . ARG A 1 75 ? 2.164 -2.140 -7.474 1.00 95.31 75 ARG A N 1
ATOM 590 C CA . ARG A 1 75 ? 2.792 -2.223 -8.795 1.00 95.31 75 ARG A CA 1
ATOM 591 C C . ARG A 1 75 ? 4.298 -2.278 -8.648 1.00 95.31 75 ARG A C 1
ATOM 593 O O . ARG A 1 75 ? 4.877 -1.441 -7.962 1.00 95.31 75 ARG A O 1
ATOM 600 N N . SER A 1 76 ? 4.918 -3.242 -9.312 1.00 93.44 76 SER A N 1
ATOM 601 C CA . SER A 1 76 ? 6.369 -3.324 -9.460 1.00 93.44 76 SER A CA 1
ATOM 602 C C . SER A 1 76 ? 6.770 -2.773 -10.820 1.00 93.44 76 SER A C 1
ATOM 604 O O . SER A 1 76 ? 6.106 -3.081 -11.813 1.00 93.44 76 SER A O 1
ATOM 606 N N . SER A 1 77 ? 7.886 -2.062 -10.887 1.00 89.62 77 SER A N 1
ATOM 607 C CA . SER A 1 77 ? 8.510 -1.670 -12.151 1.00 89.62 77 SER A CA 1
ATOM 608 C C . SER A 1 77 ? 9.972 -2.087 -12.168 1.00 89.62 77 SER A C 1
ATOM 610 O O . SER A 1 77 ? 10.646 -2.056 -11.139 1.00 89.62 77 SER A O 1
ATOM 612 N N . VAL A 1 78 ? 10.495 -2.449 -13.335 1.00 86.62 78 VAL A N 1
ATOM 613 C CA . VAL A 1 78 ? 11.951 -2.590 -13.509 1.00 86.62 78 VAL A CA 1
ATOM 614 C C . VAL A 1 78 ? 12.645 -1.223 -13.526 1.00 86.62 78 VAL A C 1
ATOM 616 O O . VAL A 1 78 ? 13.825 -1.127 -13.193 1.00 86.62 78 VAL A O 1
ATOM 619 N N . CYS A 1 79 ? 11.911 -0.155 -13.833 1.00 86.62 79 CYS A N 1
ATOM 620 C CA . CYS A 1 79 ? 12.420 1.203 -13.919 1.00 86.62 79 CYS A CA 1
ATOM 621 C C . CYS A 1 79 ? 12.286 1.938 -12.585 1.00 86.62 79 CYS A C 1
ATOM 623 O O . CYS A 1 79 ? 11.193 2.312 -12.158 1.00 86.62 79 CYS A O 1
ATOM 625 N N . TYR A 1 80 ? 13.417 2.237 -11.948 1.00 86.69 80 TYR A N 1
ATOM 626 C CA . TYR A 1 80 ? 13.437 2.960 -10.674 1.00 86.69 80 TYR A CA 1
ATOM 627 C C . TYR A 1 80 ? 12.719 4.316 -10.752 1.00 86.69 80 TYR A C 1
ATOM 629 O O . TYR A 1 80 ? 11.871 4.654 -9.925 1.00 86.69 80 TYR A O 1
ATOM 637 N N . ASN A 1 81 ? 13.006 5.090 -11.795 1.00 87.06 81 ASN A N 1
ATOM 638 C CA . ASN A 1 81 ? 12.426 6.412 -11.999 1.00 87.06 81 ASN A CA 1
ATOM 639 C C . ASN A 1 81 ? 10.920 6.388 -12.306 1.00 87.06 81 ASN A C 1
ATOM 641 O O . ASN A 1 81 ? 10.260 7.391 -12.044 1.00 87.06 81 ASN A O 1
ATOM 645 N N . GLU A 1 82 ? 10.352 5.280 -12.796 1.00 86.75 82 GLU A N 1
ATOM 646 C CA . GLU A 1 82 ? 8.890 5.144 -12.921 1.00 86.75 82 GLU A CA 1
ATOM 647 C C . GLU A 1 82 ? 8.217 5.292 -11.557 1.00 86.75 82 GLU A C 1
ATOM 649 O O . GLU A 1 82 ? 7.211 5.984 -11.430 1.00 86.75 82 GLU A O 1
ATOM 654 N N . VAL A 1 83 ? 8.791 4.674 -10.528 1.00 89.00 83 VAL A N 1
ATOM 655 C CA . VAL A 1 83 ? 8.225 4.671 -9.179 1.00 89.00 83 VAL A CA 1
ATOM 656 C C . VAL A 1 83 ? 8.596 5.953 -8.440 1.00 89.00 83 VAL A C 1
ATOM 658 O O . VAL A 1 83 ? 7.722 6.650 -7.920 1.00 89.00 83 VAL A O 1
ATOM 661 N N . PHE A 1 84 ? 9.886 6.288 -8.409 1.00 89.19 84 PHE A N 1
ATOM 662 C CA . PHE A 1 84 ? 10.416 7.326 -7.523 1.00 89.19 84 PHE A CA 1
ATOM 663 C C . PHE A 1 84 ? 10.336 8.750 -8.084 1.00 89.19 84 PHE A C 1
ATOM 665 O O . PHE A 1 84 ? 10.247 9.688 -7.295 1.00 89.19 84 PHE A O 1
ATOM 672 N N . ASN A 1 85 ? 10.280 8.930 -9.410 1.00 89.81 85 ASN A N 1
ATOM 673 C CA . ASN A 1 85 ? 10.158 10.265 -10.018 1.00 89.81 85 ASN A CA 1
ATOM 674 C C . ASN A 1 85 ? 8.715 10.608 -10.421 1.00 89.81 85 ASN A C 1
ATOM 676 O O . ASN A 1 85 ? 8.447 11.731 -10.852 1.00 89.81 85 ASN A O 1
ATOM 680 N N . THR A 1 86 ? 7.774 9.668 -10.292 1.00 89.06 86 THR A N 1
ATOM 681 C CA . THR A 1 86 ? 6.354 9.932 -10.544 1.00 89.06 86 THR A CA 1
ATOM 682 C C . THR A 1 86 ? 5.739 10.671 -9.351 1.00 89.06 86 THR A C 1
ATOM 684 O O . THR A 1 86 ? 5.751 10.130 -8.243 1.00 89.06 86 THR A O 1
ATOM 687 N N . PRO A 1 87 ? 5.153 11.869 -9.544 1.00 92.88 87 PRO A N 1
ATOM 688 C CA . PRO A 1 87 ? 4.502 12.615 -8.466 1.00 92.88 87 PRO A CA 1
ATOM 689 C C . PRO A 1 87 ? 3.214 11.925 -7.991 1.00 92.88 87 PRO A C 1
ATOM 691 O O . PRO A 1 87 ? 2.576 11.205 -8.759 1.00 92.88 87 PRO A O 1
ATOM 694 N N . ASP A 1 88 ? 2.811 12.159 -6.737 1.00 93.31 88 ASP A N 1
ATOM 695 C CA . ASP A 1 88 ? 1.672 11.473 -6.097 1.00 93.31 88 ASP A CA 1
ATOM 696 C C . ASP A 1 88 ? 0.372 11.575 -6.901 1.00 93.31 88 ASP A C 1
ATOM 698 O O . ASP A 1 88 ? -0.303 10.571 -7.102 1.00 93.31 88 ASP A O 1
ATOM 702 N N . ASN A 1 89 ? 0.043 12.755 -7.432 1.00 92.81 89 ASN A N 1
ATOM 703 C CA . ASN A 1 89 ? -1.164 12.952 -8.240 1.00 92.81 89 ASN A CA 1
ATOM 704 C C . ASN A 1 89 ? -1.204 12.040 -9.480 1.00 92.81 89 ASN A C 1
ATOM 706 O O . ASN A 1 89 ? -2.246 11.468 -9.784 1.00 92.81 89 ASN A O 1
ATOM 710 N N . LYS A 1 90 ? -0.068 11.859 -10.160 1.00 92.31 90 LYS A N 1
ATOM 711 C CA . LYS A 1 90 ? 0.076 10.960 -11.310 1.00 92.31 90 LYS A CA 1
ATOM 712 C C . LYS A 1 90 ? 0.163 9.496 -10.879 1.00 92.31 90 LYS A C 1
ATOM 714 O O . LYS A 1 90 ? -0.330 8.626 -11.582 1.00 92.31 90 LYS A O 1
ATOM 719 N N . ALA A 1 91 ? 0.763 9.203 -9.729 1.00 93.25 91 ALA A N 1
ATOM 720 C CA . ALA A 1 91 ? 0.758 7.853 -9.177 1.00 93.25 91 ALA A CA 1
ATOM 721 C C . ALA A 1 91 ? -0.676 7.395 -8.871 1.00 93.25 91 ALA A C 1
ATOM 723 O O . ALA A 1 91 ? -1.055 6.290 -9.239 1.00 93.25 91 ALA A O 1
ATOM 724 N N . LEU A 1 92 ? -1.512 8.261 -8.292 1.00 94.19 92 LEU A N 1
ATOM 725 C CA . LEU A 1 92 ? -2.911 7.954 -7.979 1.00 94.19 92 LEU A CA 1
ATOM 726 C C . LEU A 1 92 ? -3.752 7.604 -9.215 1.00 94.19 92 LEU A C 1
ATOM 728 O O . LEU A 1 92 ? -4.667 6.785 -9.101 1.00 94.19 92 LEU A O 1
ATOM 732 N N . THR A 1 93 ? -3.438 8.162 -10.392 1.00 93.38 93 THR A N 1
ATOM 733 C CA . THR A 1 93 ? -4.106 7.782 -11.651 1.00 93.38 93 THR A CA 1
ATOM 734 C C . THR A 1 93 ? -3.708 6.389 -12.137 1.00 93.38 93 THR A C 1
ATOM 736 O O . THR A 1 93 ? -4.414 5.823 -12.959 1.00 93.38 93 THR A O 1
ATOM 739 N N . MET A 1 94 ? -2.602 5.821 -11.638 1.00 92.31 94 MET A N 1
ATOM 740 C CA . MET A 1 94 ? -2.167 4.457 -11.969 1.00 92.31 94 MET A CA 1
ATOM 741 C C . MET A 1 94 ? -2.947 3.378 -11.218 1.00 92.31 94 MET A C 1
ATOM 743 O O . MET A 1 94 ? -2.814 2.200 -11.539 1.00 92.31 94 MET A O 1
ATOM 747 N N . PHE A 1 95 ? -3.741 3.758 -10.213 1.00 95.00 95 PHE A N 1
ATOM 748 C CA . PHE A 1 95 ? -4.522 2.815 -9.425 1.00 95.00 95 PHE A CA 1
ATOM 749 C C . PHE A 1 95 ? -5.469 2.008 -10.321 1.00 95.00 95 PHE A C 1
ATOM 751 O O . PHE A 1 95 ? -6.385 2.571 -10.918 1.00 95.00 95 PHE A O 1
ATOM 758 N N . GLY A 1 96 ? -5.261 0.692 -10.377 1.00 92.81 96 GLY A N 1
ATOM 759 C CA . GLY A 1 96 ? -6.073 -0.223 -11.181 1.00 92.81 96 GLY A CA 1
ATOM 760 C C . GLY A 1 96 ? -5.721 -0.254 -12.670 1.00 92.81 96 GLY A C 1
ATOM 761 O O . GLY A 1 96 ? -6.366 -0.992 -13.408 1.00 92.81 96 GLY A O 1
ATOM 762 N N . LEU A 1 97 ? -4.709 0.497 -13.126 1.00 91.69 97 LEU A N 1
ATOM 763 C CA . LEU A 1 97 ? -4.244 0.394 -14.508 1.00 91.69 97 LEU A CA 1
ATOM 764 C C . LEU A 1 97 ? -3.488 -0.918 -14.713 1.00 91.69 97 LEU A C 1
ATOM 766 O O . LEU A 1 97 ? -2.568 -1.250 -13.965 1.00 91.69 97 LEU A O 1
ATOM 770 N N . ASP A 1 98 ? -3.849 -1.635 -15.763 1.00 88.81 98 ASP A N 1
ATOM 771 C CA . ASP A 1 98 ? -3.240 -2.900 -16.161 1.00 88.81 98 ASP A CA 1
ATOM 772 C C . ASP A 1 98 ? -2.213 -2.736 -17.284 1.00 88.81 98 ASP A C 1
ATOM 774 O O . ASP A 1 98 ? -1.510 -3.690 -17.598 1.00 88.81 98 ASP A O 1
ATOM 778 N N . HIS A 1 99 ? -2.070 -1.541 -17.861 1.00 84.31 99 HIS A N 1
ATOM 779 C CA . HIS A 1 99 ? -1.145 -1.284 -18.960 1.00 84.31 99 HIS A CA 1
ATOM 780 C C . HIS A 1 99 ? 0.188 -0.653 -18.524 1.00 84.31 99 HIS A C 1
ATOM 782 O O . HIS A 1 99 ? 0.333 -0.000 -17.477 1.00 84.31 99 HIS A O 1
ATOM 788 N N . MET A 1 100 ? 1.199 -0.866 -19.362 1.00 83.88 100 MET A N 1
ATOM 789 C CA . MET A 1 100 ? 2.509 -0.231 -19.269 1.00 83.88 100 MET A CA 1
ATOM 790 C C . MET A 1 100 ? 2.391 1.259 -19.614 1.00 83.88 100 MET A C 1
ATOM 792 O O . MET A 1 100 ? 1.629 1.647 -20.495 1.00 83.88 100 MET A O 1
ATOM 796 N N . LEU A 1 101 ? 3.166 2.109 -18.934 1.00 82.00 101 LEU A N 1
ATOM 797 C CA . LEU A 1 101 ? 3.175 3.554 -19.216 1.00 82.00 101 LEU A CA 1
ATOM 798 C C . LEU A 1 101 ? 4.023 3.913 -20.444 1.00 82.00 101 LEU A C 1
ATOM 800 O O . LEU A 1 101 ? 3.875 5.003 -20.995 1.00 82.00 101 LEU A O 1
ATOM 804 N N . LYS A 1 102 ? 4.943 3.023 -20.825 1.00 80.12 102 LYS A N 1
ATOM 805 C CA . LYS A 1 102 ? 5.817 3.108 -21.998 1.00 80.12 102 LYS A CA 1
ATOM 806 C C . LYS A 1 102 ? 6.047 1.700 -22.547 1.00 80.12 102 LYS A C 1
ATOM 808 O O . LYS A 1 102 ? 5.976 0.741 -21.787 1.00 80.12 102 LYS A O 1
ATOM 813 N N . GLU A 1 103 ? 6.353 1.592 -23.834 1.00 70.56 103 GLU A N 1
ATOM 814 C CA . GLU A 1 103 ? 6.505 0.306 -24.536 1.00 70.56 103 GLU A CA 1
ATOM 815 C C . GLU A 1 103 ? 7.693 -0.530 -24.040 1.00 70.56 103 GLU A C 1
ATOM 817 O O . GLU A 1 103 ? 7.575 -1.746 -23.926 1.00 70.56 103 GLU A O 1
ATOM 822 N N . ASP A 1 104 ? 8.799 0.117 -23.664 1.00 71.69 104 ASP A N 1
ATOM 823 C CA . ASP A 1 104 ? 10.003 -0.564 -23.165 1.00 71.69 104 ASP A CA 1
ATOM 824 C C . ASP A 1 104 ? 9.976 -0.822 -21.650 1.00 71.69 104 ASP A C 1
ATOM 826 O O . ASP A 1 104 ? 10.962 -1.272 -21.062 1.00 71.69 104 ASP A O 1
ATOM 830 N N . TRP A 1 105 ? 8.874 -0.481 -20.978 1.00 76.88 105 TRP A N 1
ATOM 831 C CA . TRP A 1 105 ? 8.742 -0.649 -19.535 1.00 76.88 105 TRP A CA 1
ATOM 832 C C . TRP A 1 105 ? 7.963 -1.914 -19.243 1.00 76.88 105 TRP A C 1
ATOM 834 O O . TRP A 1 105 ? 6.905 -2.149 -19.807 1.00 76.88 105 TRP A O 1
ATOM 844 N N . ASN A 1 106 ? 8.459 -2.722 -18.318 1.00 81.12 106 ASN A N 1
ATOM 845 C CA . ASN A 1 106 ? 7.775 -3.920 -17.869 1.00 81.12 106 ASN A CA 1
ATOM 846 C C . ASN A 1 106 ? 7.527 -3.855 -16.362 1.00 81.12 106 ASN A C 1
ATOM 848 O O . ASN A 1 106 ? 8.105 -3.063 -15.612 1.00 81.12 106 ASN A O 1
ATOM 852 N N . GLY A 1 107 ? 6.618 -4.707 -15.921 1.00 88.62 107 GLY A N 1
ATOM 853 C CA . GLY A 1 107 ? 6.232 -4.751 -14.533 1.00 88.62 107 GLY A CA 1
ATOM 854 C C . GLY A 1 107 ? 5.034 -5.647 -14.331 1.00 88.62 107 GLY A C 1
ATOM 855 O O . GLY A 1 107 ? 4.508 -6.265 -15.259 1.00 88.62 107 GLY A O 1
ATOM 856 N N . PHE A 1 108 ? 4.616 -5.691 -13.083 1.00 93.31 108 PHE A N 1
ATOM 857 C CA . PHE A 1 108 ? 3.509 -6.501 -12.627 1.00 93.31 108 PHE A CA 1
ATOM 858 C C . PHE A 1 108 ? 2.681 -5.668 -11.668 1.00 93.31 108 PHE A C 1
ATOM 860 O O . PHE A 1 108 ? 3.174 -4.704 -11.072 1.00 93.31 108 PHE A O 1
ATOM 867 N N . TYR A 1 109 ? 1.434 -6.062 -11.490 1.00 95.44 109 TYR A N 1
ATOM 868 C CA . TYR A 1 109 ? 0.569 -5.471 -10.492 1.00 95.44 109 TYR A CA 1
ATOM 869 C C . TYR A 1 109 ? -0.241 -6.532 -9.763 1.00 95.44 109 TYR A C 1
ATOM 871 O O . TYR A 1 109 ? -0.495 -7.621 -10.271 1.00 95.44 109 TYR A O 1
ATOM 879 N N . SER A 1 110 ? -0.659 -6.187 -8.556 1.00 96.06 110 SER A N 1
ATOM 880 C CA . SER A 1 110 ? -1.642 -6.909 -7.766 1.00 96.06 110 SER A CA 1
ATOM 881 C C . SER A 1 110 ? -2.537 -5.887 -7.088 1.00 96.06 110 SER A C 1
ATOM 883 O O . SER A 1 110 ? -2.104 -4.781 -6.766 1.00 96.06 110 SER A O 1
ATOM 885 N N . GLN A 1 111 ? -3.781 -6.261 -6.836 1.00 97.06 111 GLN A N 1
ATOM 886 C CA . GLN A 1 111 ? -4.744 -5.385 -6.184 1.00 97.06 111 GLN A CA 1
ATOM 887 C C . GLN A 1 111 ? -5.699 -6.181 -5.313 1.00 97.06 111 GLN A C 1
ATOM 889 O O . GLN A 1 111 ? -5.900 -7.378 -5.527 1.00 97.06 111 GLN A O 1
ATOM 894 N N . GLY A 1 112 ? -6.306 -5.495 -4.358 1.00 96.25 112 GLY A N 1
ATOM 895 C CA . GLY A 1 112 ? -7.292 -6.071 -3.463 1.00 96.25 112 GLY A CA 1
ATOM 896 C C . GLY A 1 112 ? -8.032 -4.990 -2.696 1.00 96.25 112 GLY A C 1
ATOM 897 O O . GLY A 1 112 ? -7.748 -3.798 -2.819 1.00 96.25 112 GLY A O 1
ATOM 898 N N . TYR A 1 113 ? -9.007 -5.415 -1.905 1.00 96.25 113 TYR A N 1
ATOM 899 C CA . TYR A 1 113 ? -9.800 -4.521 -1.080 1.00 96.25 113 TYR A CA 1
ATOM 900 C C . TYR A 1 113 ? -10.283 -5.234 0.178 1.00 96.25 113 TYR A C 1
ATOM 902 O O . TYR A 1 113 ? -10.417 -6.457 0.218 1.00 96.25 113 TYR A O 1
ATOM 910 N N . MET A 1 114 ? -10.572 -4.445 1.202 1.00 94.94 114 MET A N 1
ATOM 911 C CA . MET A 1 114 ? -11.149 -4.898 2.456 1.00 94.94 114 MET A CA 1
ATOM 912 C C . MET A 1 114 ? -12.297 -3.977 2.847 1.00 94.94 114 MET A C 1
ATOM 914 O O . MET A 1 114 ? -12.198 -2.754 2.755 1.00 94.94 114 MET A O 1
ATOM 918 N N . TYR A 1 115 ? -13.392 -4.597 3.272 1.00 93.62 115 TYR A N 1
ATOM 919 C CA . TYR A 1 115 ? -14.603 -3.907 3.683 1.00 93.62 115 TYR A CA 1
ATOM 920 C C . TYR A 1 115 ? -14.797 -4.030 5.194 1.00 93.62 115 TYR A C 1
ATOM 922 O O . TYR A 1 115 ? -14.684 -5.125 5.759 1.00 93.62 115 TYR A O 1
ATOM 930 N N . PHE A 1 116 ? -15.114 -2.904 5.825 1.00 92.12 116 PHE A N 1
ATOM 931 C CA . PHE A 1 116 ? -15.462 -2.791 7.234 1.00 92.12 116 PHE A CA 1
ATOM 932 C C . PHE A 1 116 ? -16.872 -2.224 7.326 1.00 92.12 116 PHE A C 1
ATOM 934 O O . PHE A 1 116 ? -17.154 -1.134 6.840 1.00 92.12 116 PHE A O 1
ATOM 941 N N . ASP A 1 117 ? -17.764 -2.987 7.938 1.00 88.88 117 ASP A N 1
ATOM 942 C CA . ASP A 1 117 ? -19.185 -2.679 8.075 1.00 88.88 117 ASP A CA 1
ATOM 943 C C . ASP A 1 1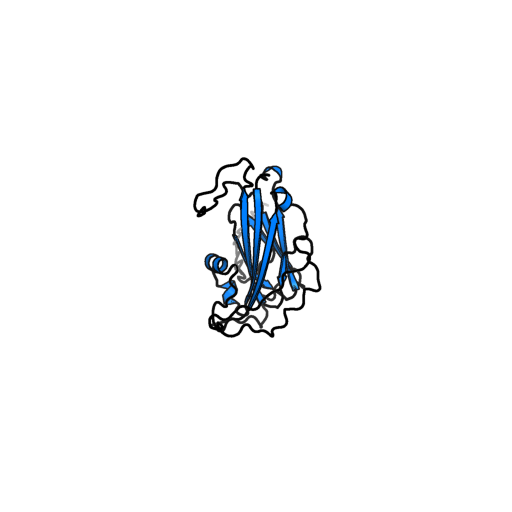17 ? -19.479 -1.604 9.128 1.00 88.88 117 ASP A C 1
ATOM 945 O O . ASP A 1 117 ? -20.572 -1.040 9.139 1.00 88.88 117 ASP A O 1
ATOM 949 N N . ASN A 1 118 ? -18.516 -1.340 10.011 1.00 87.12 118 ASN A N 1
ATOM 950 C CA . ASN A 1 118 ? -18.559 -0.269 10.992 1.00 87.12 118 ASN A CA 1
ATOM 951 C C . ASN A 1 118 ? -17.147 0.260 11.286 1.00 87.12 118 ASN A C 1
ATOM 953 O O . ASN A 1 118 ? -16.146 -0.429 11.068 1.00 87.12 118 ASN A O 1
ATOM 957 N N . CYS A 1 119 ? -17.082 1.470 11.836 1.00 86.88 119 CYS A N 1
ATOM 958 C CA . CYS A 1 119 ? -15.833 2.120 12.205 1.00 86.88 119 CYS A CA 1
ATOM 959 C C . CYS A 1 119 ? -15.018 1.314 13.241 1.00 86.88 119 CYS A C 1
ATOM 961 O O . CYS A 1 119 ? -13.811 1.150 13.081 1.00 86.88 119 CYS A O 1
ATOM 963 N N . SER A 1 120 ? -15.644 0.745 14.278 1.00 87.69 120 SER A N 1
ATOM 964 C CA . SER A 1 120 ? -14.914 0.046 15.351 1.00 87.69 120 SER A CA 1
ATOM 965 C C . SER A 1 120 ? -14.196 -1.217 14.865 1.00 87.69 120 SER A C 1
ATOM 967 O O . SER A 1 120 ? -13.155 -1.588 15.409 1.00 87.69 120 SER A O 1
ATOM 969 N N . ALA A 1 121 ? -14.717 -1.859 13.819 1.00 90.00 121 ALA A N 1
ATOM 970 C CA . ALA A 1 121 ? -14.129 -3.036 13.197 1.00 90.00 121 ALA A CA 1
ATOM 971 C C . ALA A 1 121 ? -12.769 -2.749 12.545 1.00 90.00 121 ALA A C 1
ATOM 973 O O . ALA A 1 121 ? -11.984 -3.685 12.389 1.00 90.00 121 ALA A O 1
ATOM 974 N N . LEU A 1 122 ? -12.463 -1.488 12.206 1.00 89.62 122 LEU A N 1
ATOM 975 C CA . LEU A 1 122 ? -11.147 -1.094 11.691 1.00 89.62 122 LEU A CA 1
ATOM 976 C C . LEU A 1 122 ? -10.030 -1.384 12.697 1.00 89.62 122 LEU A C 1
ATOM 978 O O . LEU A 1 122 ? -8.943 -1.802 12.307 1.00 89.62 122 LEU A O 1
ATOM 982 N N . PHE A 1 123 ? -10.287 -1.170 13.989 1.00 90.88 123 PHE A N 1
ATOM 983 C CA . PHE A 1 123 ? -9.254 -1.221 15.030 1.00 90.88 123 PHE A CA 1
ATOM 984 C C . PHE A 1 123 ? -9.029 -2.625 15.597 1.00 90.88 123 PHE A C 1
ATOM 986 O O . PHE A 1 123 ? -8.163 -2.825 16.450 1.00 90.88 123 PHE A O 1
ATOM 993 N N . LEU A 1 124 ? -9.802 -3.612 15.139 1.00 91.06 124 LEU A N 1
ATOM 994 C CA . LEU A 1 124 ? -9.669 -4.990 15.587 1.00 91.06 124 LEU A CA 1
ATOM 995 C C . LEU A 1 124 ? -8.565 -5.713 14.800 1.00 91.06 124 LEU A C 1
ATOM 997 O O . LEU A 1 124 ? -8.558 -5.670 13.568 1.00 91.06 124 LEU A O 1
ATOM 1001 N N . PRO A 1 125 ? -7.660 -6.446 15.477 1.00 92.69 125 PRO A N 1
ATOM 1002 C CA . PRO A 1 125 ? -6.703 -7.313 14.801 1.00 92.69 125 PRO A CA 1
ATOM 1003 C C . PRO A 1 125 ? -7.432 -8.345 13.931 1.00 92.69 125 PRO A C 1
ATOM 1005 O O . PRO A 1 125 ? -8.190 -9.172 14.438 1.00 92.69 125 PRO A O 1
ATOM 1008 N N . LYS A 1 126 ? -7.201 -8.308 12.616 1.00 92.88 126 LYS A N 1
ATOM 1009 C CA . LYS A 1 126 ? -7.875 -9.179 11.648 1.00 92.88 126 LYS A CA 1
ATOM 1010 C C . LYS A 1 126 ? -6.910 -9.674 10.572 1.00 92.88 126 LYS A C 1
ATOM 1012 O O . LYS A 1 126 ? -6.039 -8.940 10.110 1.00 92.88 126 LYS A O 1
ATOM 1017 N N . VAL A 1 127 ? -7.086 -10.931 10.169 1.00 95.44 127 VAL A N 1
ATOM 1018 C CA . VAL A 1 127 ? -6.527 -11.462 8.919 1.00 95.44 127 VAL A CA 1
ATOM 1019 C C . VAL A 1 127 ? -7.518 -11.124 7.807 1.00 95.44 127 VAL A C 1
ATOM 1021 O O . VAL A 1 127 ? -8.680 -11.529 7.876 1.00 95.44 127 VAL A O 1
ATOM 1024 N N . TYR A 1 128 ? -7.096 -10.332 6.822 1.00 94.44 128 TYR A N 1
ATOM 1025 C CA . TYR A 1 128 ? -8.013 -9.788 5.812 1.00 94.44 128 TYR A CA 1
ATOM 1026 C C . TYR A 1 128 ? -8.321 -10.762 4.671 1.00 94.44 128 TYR A C 1
ATOM 1028 O O . TYR A 1 128 ? -9.419 -10.716 4.122 1.00 94.44 128 TYR A O 1
ATOM 1036 N N . TYR A 1 129 ? -7.383 -11.652 4.342 1.00 93.50 129 TYR A N 1
ATOM 1037 C CA . TYR A 1 129 ? -7.478 -12.570 3.207 1.00 93.50 129 TYR A CA 1
ATOM 1038 C C . TYR A 1 129 ? -7.082 -13.986 3.627 1.00 93.50 129 TYR A C 1
ATOM 1040 O O . TYR A 1 129 ? -6.225 -14.157 4.492 1.00 93.50 129 TYR A O 1
ATOM 1048 N N . THR A 1 130 ? -7.679 -15.007 3.007 1.00 92.12 130 THR A N 1
ATOM 1049 C CA . THR A 1 130 ? -7.253 -16.402 3.222 1.00 92.12 130 THR A CA 1
ATOM 1050 C C . THR A 1 130 ? -5.888 -16.673 2.600 1.00 92.12 130 THR A C 1
ATOM 1052 O O . THR A 1 130 ? -5.090 -17.409 3.175 1.00 92.12 130 THR A O 1
ATOM 1055 N N . ASP A 1 131 ? -5.633 -16.036 1.456 1.00 93.31 131 ASP A N 1
ATOM 1056 C CA . ASP A 1 131 ? -4.433 -16.153 0.639 1.00 93.31 131 ASP A CA 1
ATOM 1057 C C . ASP A 1 131 ? -4.110 -14.779 0.034 1.00 93.31 131 ASP A C 1
ATOM 1059 O O . ASP A 1 131 ? -5.005 -13.960 -0.193 1.00 93.31 131 ASP A O 1
ATOM 1063 N N . PHE A 1 132 ? -2.832 -14.507 -0.226 1.00 93.00 132 PHE A N 1
ATOM 1064 C CA . PHE A 1 132 ? -2.430 -13.270 -0.896 1.00 93.00 132 PHE A CA 1
ATOM 1065 C C . PHE A 1 132 ? -2.950 -13.234 -2.340 1.00 93.00 132 PHE A C 1
ATOM 1067 O O . PHE A 1 132 ? -2.973 -14.249 -3.040 1.00 93.00 132 PHE A O 1
ATOM 1074 N N . SER A 1 133 ? -3.319 -12.042 -2.811 1.00 91.81 133 SER A N 1
ATOM 1075 C CA . SER A 1 133 ? -3.756 -11.844 -4.193 1.00 91.81 133 SER A CA 1
ATOM 1076 C C . SER A 1 133 ? -2.636 -12.185 -5.186 1.00 91.81 133 SER A C 1
ATOM 1078 O O . SER A 1 133 ? -1.450 -11.949 -4.936 1.00 91.81 133 SER A O 1
ATOM 1080 N N . THR A 1 134 ? -3.012 -12.783 -6.316 1.00 91.62 134 THR A N 1
ATOM 1081 C CA . THR A 1 134 ? -2.079 -13.114 -7.399 1.00 91.62 134 THR A CA 1
ATOM 1082 C C . THR A 1 134 ? -1.697 -11.859 -8.171 1.00 91.62 134 THR A C 1
ATOM 1084 O O . THR A 1 134 ? -2.570 -11.047 -8.481 1.00 91.62 134 THR A O 1
ATOM 1087 N N . TYR A 1 135 ? -0.428 -11.738 -8.551 1.00 92.31 135 TYR A N 1
ATOM 1088 C CA . TYR A 1 135 ? 0.035 -10.655 -9.413 1.00 92.31 135 TYR A CA 1
ATOM 1089 C C . TYR A 1 135 ? -0.084 -11.022 -10.899 1.00 92.31 135 TYR A C 1
ATOM 1091 O O . TYR A 1 135 ? -0.086 -12.197 -11.272 1.00 92.31 135 TYR A O 1
ATOM 1099 N N . GLN A 1 136 ? -0.202 -10.007 -11.747 1.00 91.88 136 GLN A N 1
ATOM 1100 C CA . GLN A 1 136 ? -0.410 -10.117 -13.190 1.00 91.88 136 GLN A CA 1
ATOM 1101 C C . GLN A 1 136 ? 0.590 -9.216 -13.925 1.00 91.88 136 GLN A C 1
ATOM 1103 O O . GLN A 1 136 ? 0.942 -8.157 -13.398 1.00 91.88 136 GLN A O 1
ATOM 1108 N N . PRO A 1 137 ? 1.093 -9.620 -15.104 1.00 91.75 137 PRO A N 1
ATOM 1109 C CA . PRO A 1 137 ? 1.959 -8.768 -15.911 1.00 91.75 137 PRO A CA 1
ATOM 1110 C C . PRO A 1 137 ? 1.183 -7.557 -16.432 1.00 91.75 137 PRO A C 1
ATOM 1112 O O . PRO A 1 137 ? -0.002 -7.661 -16.748 1.00 91.75 137 PRO A O 1
ATOM 1115 N N . LEU A 1 138 ? 1.866 -6.421 -16.554 1.00 89.56 138 LEU A N 1
ATOM 1116 C CA . LEU A 1 138 ? 1.313 -5.253 -17.235 1.00 89.56 138 LEU A CA 1
ATOM 1117 C C . LEU A 1 138 ? 1.210 -5.510 -18.745 1.00 89.56 138 LEU A C 1
ATOM 1119 O O . LEU A 1 138 ? 2.079 -6.153 -19.332 1.00 89.56 138 LEU A O 1
ATOM 1123 N N . ILE A 1 139 ? 0.153 -5.000 -19.370 1.00 87.44 139 ILE A N 1
ATOM 1124 C CA . ILE A 1 139 ? -0.168 -5.164 -20.791 1.00 87.44 139 ILE A CA 1
ATOM 1125 C C . ILE A 1 139 ? 0.494 -4.044 -21.601 1.00 87.44 139 ILE A C 1
ATOM 1127 O O . ILE A 1 139 ? 0.461 -2.876 -21.212 1.00 87.44 139 ILE A O 1
ATOM 1131 N N . SER A 1 140 ? 1.091 -4.381 -22.744 1.00 81.00 140 SER A N 1
ATOM 1132 C CA . SER A 1 140 ? 1.649 -3.364 -23.638 1.00 81.00 140 SER A CA 1
ATOM 1133 C C . SER A 1 140 ? 0.523 -2.615 -24.371 1.00 81.00 140 SER A C 1
ATOM 1135 O O . SER A 1 140 ? -0.390 -3.274 -24.879 1.00 81.00 140 SER A O 1
ATOM 1137 N N . PRO A 1 141 ? 0.583 -1.275 -24.504 1.00 69.12 141 PRO A N 1
ATOM 1138 C CA . PRO A 1 141 ? -0.443 -0.482 -25.189 1.00 69.12 141 PRO A CA 1
ATOM 1139 C C . PRO A 1 141 ? -0.712 -0.902 -26.642 1.00 69.12 141 PRO A C 1
ATOM 1141 O O . PRO A 1 141 ? -1.798 -0.655 -27.151 1.00 69.12 141 PRO A O 1
ATOM 1144 N N . GLN A 1 142 ? 0.259 -1.534 -27.313 1.00 64.69 142 GLN A N 1
ATOM 1145 C CA . GLN A 1 142 ? 0.131 -1.992 -28.704 1.00 64.69 142 GLN A CA 1
ATOM 1146 C C . GLN A 1 142 ? -0.330 -3.455 -28.836 1.00 64.69 142 GLN A C 1
ATOM 1148 O O . GLN A 1 142 ? -0.550 -3.941 -29.943 1.00 64.69 142 GLN A O 1
ATOM 1153 N N . SER A 1 143 ? -0.475 -4.181 -27.725 1.00 60.53 143 SER A N 1
ATOM 1154 C CA . SER A 1 143 ? -0.874 -5.593 -27.730 1.00 60.53 143 SER A CA 1
ATOM 1155 C C . SER A 1 143 ? -2.398 -5.775 -27.707 1.00 60.53 143 SER A C 1
ATOM 1157 O O . SER A 1 143 ? -2.932 -6.459 -26.840 1.00 60.53 143 SER A O 1
ATOM 1159 N N . GLU A 1 144 ? -3.120 -5.180 -28.664 1.00 55.06 144 GLU A N 1
ATOM 1160 C CA . GLU A 1 144 ? -4.543 -5.516 -28.877 1.00 55.06 144 GLU A CA 1
ATOM 1161 C C . GLU A 1 144 ? -4.734 -6.899 -29.537 1.00 55.06 144 GLU A C 1
ATOM 1163 O O . GLU A 1 144 ? -5.818 -7.476 -29.481 1.00 55.06 144 GLU A O 1
ATOM 1168 N N . GLU A 1 145 ? -3.667 -7.512 -30.061 1.00 49.75 145 GLU A N 1
ATOM 1169 C CA . GLU A 1 145 ? -3.662 -8.895 -30.545 1.00 49.75 145 GLU A CA 1
ATOM 1170 C C . GLU A 1 145 ? -2.638 -9.735 -29.779 1.00 49.75 145 GLU A C 1
ATOM 1172 O O . GLU A 1 145 ? -1.444 -9.735 -30.070 1.00 49.75 145 GLU A O 1
ATOM 1177 N N . GLY A 1 146 ? -3.116 -10.493 -28.791 1.00 45.59 146 GLY A N 1
ATOM 1178 C CA . GLY A 1 146 ? -2.327 -11.550 -28.161 1.00 45.59 146 GLY A CA 1
ATOM 1179 C C . GLY A 1 146 ? -2.233 -11.425 -26.652 1.00 45.59 146 GLY A C 1
ATOM 1180 O O . GLY A 1 146 ? -1.170 -11.158 -26.098 1.00 45.59 146 GLY A O 1
ATOM 1181 N N . ARG A 1 147 ? -3.335 -11.744 -25.965 1.00 50.38 147 ARG A N 1
ATOM 1182 C CA . ARG A 1 147 ? -3.279 -12.216 -24.577 1.00 50.38 147 ARG A CA 1
ATOM 1183 C C . ARG A 1 147 ? -2.195 -13.308 -24.522 1.00 50.38 147 ARG A C 1
ATOM 1185 O O . ARG A 1 147 ? -2.347 -14.301 -25.242 1.00 50.38 147 ARG A O 1
ATOM 1192 N N . PRO A 1 148 ? -1.113 -13.187 -23.733 1.00 46.91 148 PRO A N 1
ATOM 1193 C CA . PRO A 1 148 ? -0.153 -14.271 -23.611 1.00 46.91 148 PRO A CA 1
ATOM 1194 C C . PRO A 1 148 ? -0.859 -15.418 -22.883 1.00 46.91 148 PRO A C 1
ATOM 1196 O O . PRO A 1 148 ? -0.924 -15.457 -21.660 1.00 46.91 148 PRO A O 1
ATOM 1199 N N . SER A 1 149 ? -1.432 -16.354 -23.640 1.00 44.16 149 SER A N 1
ATOM 1200 C CA . SER A 1 149 ? -2.176 -17.499 -23.100 1.00 44.16 149 SER A CA 1
ATOM 1201 C C . SER A 1 149 ? -1.279 -18.502 -22.360 1.00 44.16 149 SER A C 1
ATOM 1203 O O . SER A 1 149 ? -1.790 -19.482 -21.835 1.00 44.16 149 SER A O 1
ATOM 1205 N N . ASN A 1 150 ? 0.037 -18.276 -22.298 1.00 44.56 150 ASN A N 1
ATOM 1206 C CA . ASN A 1 150 ? 1.012 -19.224 -21.757 1.00 44.56 150 ASN A CA 1
ATOM 1207 C C . ASN A 1 150 ? 2.028 -18.573 -20.805 1.00 44.56 150 ASN A C 1
ATOM 1209 O O . ASN A 1 150 ? 3.185 -18.982 -20.766 1.00 44.56 150 ASN A O 1
ATOM 1213 N N . GLN A 1 151 ? 1.629 -17.569 -20.025 1.00 51.03 151 GLN A N 1
ATOM 1214 C CA . GLN A 1 151 ? 2.346 -17.290 -18.780 1.00 51.03 151 GLN A CA 1
ATOM 1215 C C . GLN A 1 151 ? 1.618 -18.064 -17.691 1.00 51.03 151 GLN A C 1
ATOM 1217 O O . GLN A 1 151 ? 0.496 -17.723 -17.324 1.00 51.03 151 GLN A O 1
ATOM 1222 N N . SER A 1 152 ? 2.218 -19.174 -17.255 1.00 44.88 152 SER A N 1
ATOM 1223 C CA . SER A 1 152 ? 1.767 -19.924 -16.084 1.00 44.88 152 SER A CA 1
ATOM 1224 C C . SER A 1 152 ? 1.482 -18.923 -14.973 1.00 44.88 152 SER A C 1
ATOM 1226 O O . SER A 1 152 ? 2.403 -18.222 -14.550 1.00 44.88 152 SER A O 1
ATOM 1228 N N . ALA A 1 153 ? 0.207 -18.818 -14.575 1.00 47.66 153 ALA A N 1
ATOM 1229 C CA . ALA A 1 153 ? -0.211 -17.951 -13.484 1.00 47.66 153 ALA A CA 1
ATOM 1230 C C . ALA A 1 153 ? 0.772 -18.158 -12.327 1.00 47.66 153 ALA A C 1
ATOM 1232 O O . ALA A 1 153 ? 1.071 -19.319 -12.014 1.00 47.66 153 ALA A O 1
ATOM 1233 N N . PRO A 1 154 ? 1.339 -17.081 -11.759 1.00 55.84 154 PRO A N 1
ATOM 1234 C CA . PRO A 1 154 ? 2.329 -17.229 -10.716 1.00 55.84 154 PRO A CA 1
ATOM 1235 C C . PRO A 1 154 ? 1.743 -18.109 -9.620 1.00 55.84 154 PRO A C 1
ATOM 1237 O O . PRO A 1 154 ? 0.618 -17.904 -9.160 1.00 55.84 154 PRO A O 1
ATOM 1240 N N . GLN A 1 155 ? 2.490 -19.169 -9.325 1.00 56.09 155 GLN A N 1
ATOM 1241 C CA . GLN A 1 155 ? 2.104 -20.245 -8.430 1.00 56.09 155 GLN A CA 1
ATOM 1242 C C . GLN A 1 155 ? 1.594 -19.623 -7.128 1.00 56.09 155 GLN A C 1
ATOM 1244 O O . GLN A 1 155 ? 2.258 -18.745 -6.574 1.00 56.09 155 GLN A O 1
ATOM 1249 N N . GLY A 1 156 ? 0.388 -20.019 -6.703 1.00 62.41 156 GLY A N 1
ATOM 1250 C CA . GLY A 1 156 ? -0.266 -19.452 -5.525 1.00 62.41 156 GLY A CA 1
ATOM 1251 C C . GLY A 1 156 ? 0.690 -19.388 -4.335 1.00 62.41 156 GLY A C 1
ATOM 1252 O O . GLY A 1 156 ? 1.547 -20.258 -4.165 1.00 62.41 156 GLY A O 1
ATOM 1253 N N . TRP A 1 157 ? 0.572 -18.327 -3.543 1.00 73.94 157 TRP A N 1
ATOM 1254 C CA . TRP A 1 157 ? 1.456 -18.097 -2.409 1.00 73.94 157 TRP A CA 1
ATOM 1255 C C . TRP A 1 157 ? 1.435 -19.296 -1.453 1.00 73.94 157 TRP A C 1
ATOM 1257 O O . TRP A 1 157 ? 0.375 -19.734 -1.019 1.00 73.94 157 TRP A O 1
ATOM 1267 N N . LEU A 1 158 ? 2.616 -19.833 -1.127 1.00 77.75 158 LEU A N 1
ATOM 1268 C CA . LEU A 1 158 ? 2.737 -20.954 -0.188 1.00 77.75 158 LEU A CA 1
ATOM 1269 C C . LEU A 1 158 ? 2.444 -20.520 1.258 1.00 77.75 158 LEU A C 1
ATOM 1271 O O . LEU A 1 158 ? 1.947 -21.301 2.066 1.00 77.75 158 LEU A O 1
ATOM 1275 N N . GLU A 1 159 ? 2.775 -19.270 1.578 1.00 83.56 159 GLU A N 1
ATOM 1276 C CA . GLU A 1 159 ? 2.558 -18.671 2.891 1.00 83.56 159 GLU A CA 1
ATOM 1277 C C . GLU A 1 159 ? 1.203 -17.974 2.958 1.00 83.56 159 GLU A C 1
ATOM 1279 O O . GLU A 1 159 ? 0.826 -17.230 2.049 1.00 83.56 159 GLU A O 1
ATOM 1284 N N . LYS A 1 160 ? 0.507 -18.176 4.079 1.00 89.75 160 LYS A N 1
ATOM 1285 C CA . LYS A 1 160 ? -0.762 -17.509 4.355 1.00 89.75 160 LYS A CA 1
ATOM 1286 C C . LYS A 1 160 ? -0.537 -16.112 4.942 1.00 89.75 160 LYS A C 1
ATOM 1288 O O . LYS A 1 160 ? 0.457 -15.911 5.639 1.00 89.75 160 LYS A O 1
ATOM 1293 N N . PRO A 1 161 ? -1.449 -15.158 4.697 1.00 94.06 161 PRO A N 1
ATOM 1294 C CA . PRO A 1 161 ? -1.375 -13.832 5.294 1.00 94.06 161 PRO A CA 1
ATOM 1295 C C . PRO A 1 161 ? -1.528 -13.871 6.821 1.00 94.06 161 PRO A C 1
ATOM 1297 O O . PRO A 1 161 ? -2.449 -14.494 7.351 1.00 94.06 161 PRO A O 1
ATOM 1300 N N . ASP A 1 162 ? -0.651 -13.151 7.518 1.00 95.50 162 ASP A N 1
ATOM 1301 C CA . ASP A 1 162 ? -0.768 -12.877 8.952 1.00 95.50 162 ASP A CA 1
ATOM 1302 C C . ASP A 1 162 ? -1.769 -11.739 9.240 1.00 95.50 162 ASP A C 1
ATOM 1304 O O . ASP A 1 162 ? -2.314 -11.090 8.342 1.00 95.50 162 ASP A O 1
ATOM 1308 N N . ILE A 1 163 ? -2.005 -11.453 10.524 1.00 96.12 163 ILE A N 1
ATOM 1309 C CA . ILE A 1 163 ? -2.841 -10.327 10.964 1.00 96.12 163 ILE A CA 1
ATOM 1310 C C . ILE A 1 163 ? -2.320 -9.013 10.369 1.00 96.12 163 ILE A C 1
ATOM 1312 O O . ILE A 1 163 ? -1.154 -8.647 10.534 1.00 96.12 163 ILE A O 1
ATOM 1316 N N . GLY A 1 164 ? -3.212 -8.269 9.719 1.00 95.69 164 GLY A N 1
ATOM 1317 C CA . GLY A 1 164 ? -2.886 -6.999 9.082 1.00 95.69 164 GLY A CA 1
ATOM 1318 C C . GLY A 1 164 ? -2.161 -7.126 7.740 1.00 95.69 164 GLY A C 1
ATOM 1319 O O . GLY A 1 164 ? -1.922 -6.100 7.113 1.00 95.69 164 GLY A O 1
ATOM 1320 N N . ALA A 1 165 ? -1.792 -8.327 7.282 1.00 97.06 165 ALA A N 1
ATOM 1321 C CA . ALA A 1 165 ? -1.099 -8.508 6.008 1.00 97.06 165 ALA A CA 1
ATOM 1322 C C . ALA A 1 165 ? -2.062 -8.301 4.830 1.00 97.06 165 ALA A C 1
ATOM 1324 O O . ALA A 1 165 ? -3.171 -8.843 4.815 1.00 97.06 165 ALA A O 1
ATOM 1325 N N . VAL A 1 166 ? -1.638 -7.512 3.842 1.00 97.00 166 VAL A N 1
ATOM 1326 C CA . VAL A 1 166 ? -2.492 -7.115 2.708 1.00 97.00 166 VAL A CA 1
ATOM 1327 C C . VAL A 1 166 ? -1.920 -7.494 1.355 1.00 97.00 166 VAL A C 1
ATOM 1329 O O . VAL A 1 166 ? -2.674 -7.832 0.452 1.00 97.00 166 VAL A O 1
ATOM 1332 N N . ALA A 1 167 ? -0.599 -7.471 1.209 1.00 96.25 167 ALA A N 1
ATOM 1333 C CA . ALA A 1 167 ? 0.071 -7.754 -0.049 1.00 96.25 167 ALA A CA 1
ATOM 1334 C C . ALA A 1 167 ? 1.473 -8.301 0.215 1.00 96.25 167 ALA A C 1
ATOM 1336 O O . ALA A 1 167 ? 2.026 -8.124 1.303 1.00 96.25 167 ALA A O 1
ATOM 1337 N N . LYS A 1 168 ? 2.056 -8.943 -0.796 1.00 94.94 168 LYS A N 1
ATOM 1338 C CA . LYS A 1 168 ? 3.407 -9.492 -0.730 1.00 94.94 168 LYS A CA 1
ATOM 1339 C C . LYS A 1 168 ? 4.158 -9.210 -2.029 1.00 94.94 168 LYS A C 1
ATOM 1341 O O . LYS A 1 168 ? 3.595 -9.337 -3.114 1.00 94.94 168 LYS A O 1
ATOM 1346 N N . ALA A 1 169 ? 5.415 -8.799 -1.906 1.00 94.19 169 ALA A N 1
ATOM 1347 C CA . ALA A 1 169 ? 6.306 -8.522 -3.026 1.00 94.19 169 ALA A CA 1
ATOM 1348 C C . ALA A 1 169 ? 6.792 -9.827 -3.671 1.00 94.19 169 ALA A C 1
ATOM 1350 O O . ALA A 1 169 ? 7.136 -10.784 -2.974 1.00 94.19 169 ALA A O 1
ATOM 1351 N N . TRP A 1 170 ? 6.848 -9.857 -5.001 1.00 91.88 170 TRP A N 1
ATOM 1352 C CA . TRP A 1 170 ? 7.126 -11.061 -5.794 1.00 91.88 170 TRP A CA 1
ATOM 1353 C C . TRP A 1 170 ? 8.558 -11.128 -6.339 1.00 91.88 170 TRP A C 1
ATOM 1355 O O . TRP A 1 170 ? 9.140 -12.208 -6.369 1.00 91.88 17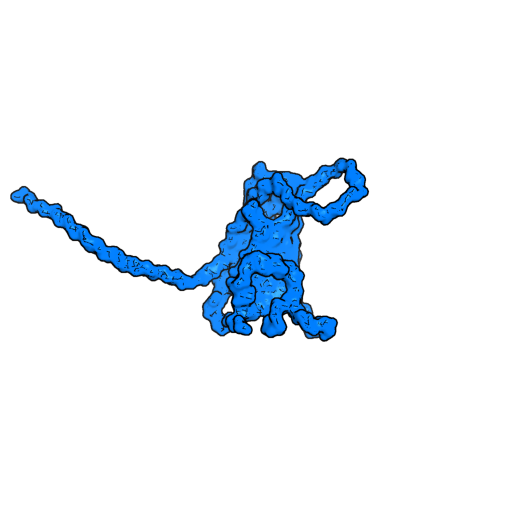0 TRP A O 1
ATOM 1365 N N . PHE A 1 171 ? 9.151 -9.991 -6.704 1.00 90.12 171 PHE A N 1
ATOM 1366 C CA . PHE A 1 171 ? 10.554 -9.879 -7.127 1.00 90.12 171 PHE A CA 1
ATOM 1367 C C . PHE A 1 171 ? 11.258 -8.719 -6.420 1.00 90.12 171 PHE A C 1
ATOM 1369 O O . PHE A 1 171 ? 10.598 -7.783 -5.964 1.00 90.12 171 PHE A O 1
ATOM 1376 N N . ASP A 1 172 ? 12.590 -8.768 -6.379 1.00 90.44 172 ASP A N 1
ATOM 1377 C CA . ASP A 1 172 ? 13.426 -7.634 -5.980 1.00 90.44 172 ASP A CA 1
ATOM 1378 C C . ASP A 1 172 ? 13.233 -6.496 -6.995 1.00 90.44 172 ASP A C 1
ATOM 1380 O O . ASP A 1 172 ? 13.643 -6.617 -8.150 1.00 90.44 172 ASP A O 1
ATOM 1384 N N . SER A 1 173 ? 12.547 -5.419 -6.608 1.00 89.62 173 SER A N 1
ATOM 1385 C CA . SER A 1 173 ? 12.137 -4.362 -7.545 1.00 89.62 173 SER A CA 1
ATOM 1386 C C . SER A 1 173 ? 11.699 -3.080 -6.815 1.00 89.62 173 SER A C 1
ATOM 1388 O O . SER A 1 173 ? 11.348 -3.126 -5.633 1.00 89.62 173 SER A O 1
ATOM 1390 N N . PRO A 1 174 ? 11.728 -1.918 -7.489 1.00 91.81 174 PRO A N 1
ATOM 1391 C CA . PRO A 1 174 ? 10.953 -0.733 -7.128 1.00 91.81 174 PRO A CA 1
ATOM 1392 C C . PRO A 1 174 ? 9.441 -1.007 -7.097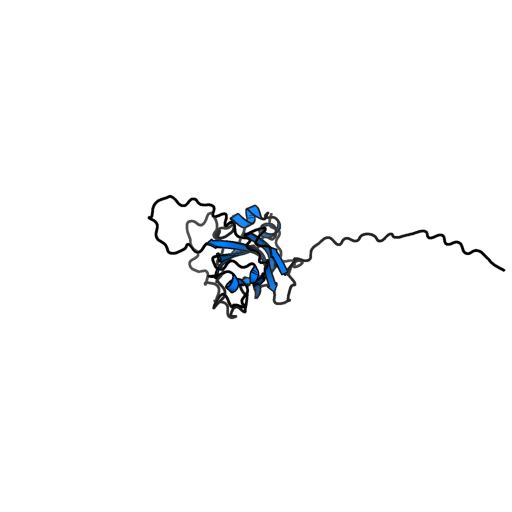 1.00 91.81 174 PRO A C 1
ATOM 1394 O O . PRO A 1 174 ? 8.851 -1.389 -8.110 1.00 91.81 174 PRO A O 1
ATOM 1397 N N . TYR A 1 175 ? 8.793 -0.739 -5.961 1.00 94.25 175 TYR A N 1
ATOM 1398 C CA . TYR A 1 175 ? 7.342 -0.850 -5.814 1.00 94.25 175 TYR A CA 1
ATOM 1399 C C . TYR A 1 175 ? 6.677 0.493 -5.541 1.00 94.25 175 TYR A C 1
ATOM 1401 O O . TYR A 1 175 ? 7.124 1.287 -4.708 1.00 94.25 175 TYR A O 1
ATOM 1409 N N . LEU A 1 176 ? 5.543 0.681 -6.207 1.00 95.38 176 LEU A N 1
ATOM 1410 C CA . LEU A 1 176 ? 4.543 1.695 -5.930 1.00 95.38 176 LEU A CA 1
ATOM 1411 C C . LEU A 1 176 ? 3.349 1.016 -5.251 1.00 95.38 176 LEU A C 1
ATOM 1413 O O . LEU A 1 176 ? 2.706 0.148 -5.842 1.00 95.38 176 LEU A O 1
ATOM 1417 N N . PHE A 1 177 ? 3.051 1.406 -4.016 1.00 97.56 177 PHE A N 1
ATOM 1418 C CA . PHE A 1 177 ? 1.893 0.923 -3.270 1.00 97.56 177 PHE A CA 1
ATOM 1419 C C . PHE A 1 177 ? 0.922 2.077 -3.042 1.00 97.56 177 PHE A C 1
ATOM 1421 O O . PHE A 1 177 ? 1.277 3.088 -2.441 1.00 97.56 177 PHE A O 1
ATOM 1428 N N . ILE A 1 178 ? -0.297 1.938 -3.548 1.00 97.50 178 ILE A N 1
ATOM 1429 C CA . ILE A 1 178 ? -1.330 2.966 -3.491 1.00 97.50 178 ILE A CA 1
ATOM 1430 C C . ILE A 1 178 ? -2.495 2.429 -2.676 1.00 97.50 178 ILE A C 1
ATOM 1432 O O . ILE A 1 178 ? -2.973 1.326 -2.934 1.00 97.50 178 ILE A O 1
ATOM 1436 N N . VAL A 1 179 ? -2.981 3.228 -1.735 1.00 97.38 179 VAL A N 1
ATOM 1437 C CA . VAL A 1 179 ? -4.155 2.913 -0.919 1.00 97.38 179 VAL A CA 1
ATOM 1438 C C . VAL A 1 179 ? -5.215 3.984 -1.137 1.00 97.38 179 VAL A C 1
ATOM 1440 O O . VAL A 1 179 ? -4.898 5.174 -1.152 1.00 97.38 179 VAL A O 1
ATOM 1443 N N . LYS A 1 180 ? -6.466 3.553 -1.295 1.00 95.88 180 LYS A N 1
ATOM 1444 C CA . LYS A 1 180 ? -7.655 4.404 -1.338 1.00 95.88 180 LYS A CA 1
ATOM 1445 C C . LYS A 1 180 ? -8.602 3.997 -0.218 1.00 95.88 180 LYS A C 1
ATOM 1447 O O . LYS A 1 180 ? -8.992 2.833 -0.139 1.00 95.88 180 LYS A O 1
ATOM 1452 N N . VAL A 1 181 ? -8.975 4.948 0.626 1.00 93.81 181 VAL A N 1
ATOM 1453 C CA . VAL A 1 181 ? -9.941 4.782 1.712 1.00 93.81 181 VAL A CA 1
ATOM 1454 C C . VAL A 1 181 ? -11.226 5.493 1.323 1.00 93.81 181 VAL A C 1
ATOM 1456 O O . VAL A 1 181 ? -11.241 6.703 1.137 1.00 93.81 181 VAL A O 1
ATOM 1459 N N . GLN A 1 182 ? -12.312 4.742 1.206 1.00 91.56 182 GLN A N 1
ATOM 1460 C CA . GLN A 1 182 ? -13.622 5.266 0.846 1.00 91.56 182 GLN A CA 1
ATOM 1461 C C . GLN A 1 182 ? -14.580 5.081 2.027 1.00 91.56 182 GLN A C 1
ATOM 1463 O O . GLN A 1 182 ? -15.003 3.948 2.285 1.00 91.56 182 GLN A O 1
ATOM 1468 N N . PRO A 1 183 ? -14.906 6.152 2.773 1.00 88.69 183 PRO A N 1
ATOM 1469 C CA . PRO A 1 183 ? -15.974 6.104 3.761 1.00 88.69 183 PRO A CA 1
ATOM 1470 C C . PRO A 1 183 ? -17.332 6.000 3.059 1.00 88.69 183 PRO A C 1
ATOM 1472 O O . PRO A 1 183 ? -17.557 6.596 2.007 1.00 88.69 183 PRO A O 1
ATOM 1475 N N . GLN A 1 184 ? -18.250 5.251 3.654 1.00 85.94 184 GLN A N 1
ATOM 1476 C CA . GLN A 1 184 ? -19.613 5.072 3.172 1.00 85.94 184 GLN A CA 1
ATOM 1477 C C . GLN A 1 184 ? -20.568 5.305 4.338 1.00 85.94 184 GLN A C 1
ATOM 1479 O O . GLN A 1 184 ? -20.456 4.650 5.375 1.00 85.94 184 GLN A O 1
ATOM 1484 N N . GLN A 1 185 ? -21.510 6.236 4.180 1.00 81.88 185 GLN A N 1
ATOM 1485 C CA . GLN A 1 185 ? -22.593 6.373 5.145 1.00 81.88 185 GLN A CA 1
ATOM 1486 C C . GLN A 1 185 ? -23.583 5.229 4.964 1.00 81.88 185 GLN A C 1
ATOM 1488 O O . GLN A 1 185 ? -24.070 4.961 3.864 1.00 81.88 185 GLN A O 1
ATOM 1493 N N . ARG A 1 186 ? -23.901 4.554 6.062 1.00 71.69 186 ARG A N 1
ATOM 1494 C CA . ARG A 1 186 ? -24.962 3.562 6.085 1.00 71.69 186 ARG A CA 1
ATOM 1495 C C . ARG A 1 186 ? -26.298 4.301 6.107 1.00 71.69 186 ARG A C 1
ATOM 1497 O O . ARG A 1 186 ? -26.695 4.819 7.143 1.00 71.69 186 ARG A O 1
ATOM 1504 N N . GLY A 1 187 ? -26.968 4.378 4.958 1.00 58.56 187 GLY A N 1
ATOM 1505 C CA . GLY A 1 187 ? -28.295 4.984 4.866 1.00 58.56 187 GLY A CA 1
ATOM 1506 C C . GLY A 1 187 ? -29.300 4.263 5.769 1.00 58.56 187 GLY A C 1
ATOM 1507 O O . GLY A 1 187 ? -29.376 3.030 5.759 1.00 58.56 187 GLY A O 1
ATOM 1508 N N . ASP A 1 188 ? -30.070 5.029 6.542 1.00 45.97 188 ASP A N 1
ATOM 1509 C CA . ASP A 1 188 ? -31.203 4.504 7.298 1.00 45.97 188 ASP A CA 1
ATOM 1510 C C . ASP A 1 188 ? -32.184 3.831 6.334 1.00 45.97 188 ASP A C 1
ATOM 1512 O O . ASP A 1 188 ? -32.649 4.431 5.364 1.00 45.97 188 ASP A O 1
ATOM 1516 N N . ALA A 1 189 ? -32.532 2.575 6.612 1.00 44.97 189 ALA A N 1
ATOM 1517 C CA . ALA A 1 189 ? -33.594 1.865 5.915 1.00 44.97 189 ALA A CA 1
ATOM 1518 C C . ALA A 1 189 ? -34.960 2.487 6.262 1.00 44.97 189 ALA A C 1
ATOM 1520 O O . ALA A 1 189 ? -35.746 1.928 7.023 1.00 44.97 189 ALA A O 1
ATOM 1521 N N . SER A 1 190 ? -35.260 3.654 5.699 1.00 42.00 190 SER A N 1
ATOM 1522 C CA . SER A 1 190 ? -36.607 4.209 5.631 1.00 42.00 190 SER A CA 1
ATOM 1523 C C . SER A 1 190 ? -36.825 4.770 4.224 1.00 42.00 190 SER A C 1
ATOM 1525 O O . SER A 1 190 ? -36.090 5.621 3.739 1.00 42.00 190 SER A O 1
ATOM 1527 N N . GLY A 1 191 ? -37.762 4.144 3.509 1.00 47.09 191 GLY A N 1
ATOM 1528 C CA . GLY A 1 191 ? -37.860 4.191 2.054 1.00 47.09 191 GLY A CA 1
ATOM 1529 C C . GLY A 1 191 ? -38.081 5.572 1.431 1.00 47.09 191 GLY A C 1
ATOM 1530 O O . GLY A 1 191 ? -38.893 6.367 1.898 1.00 47.09 191 GLY A O 1
ATOM 1531 N N . GLY A 1 192 ? -37.443 5.779 0.277 1.00 34.50 192 GLY A N 1
ATOM 1532 C CA . GLY A 1 192 ? -37.687 6.903 -0.623 1.00 34.50 192 GLY A CA 1
ATOM 1533 C C . GLY A 1 192 ? -37.177 6.623 -2.042 1.00 34.50 192 GLY A C 1
ATOM 1534 O O . GLY A 1 192 ? -35.986 6.677 -2.284 1.00 34.50 192 GLY A O 1
ATOM 1535 N N . ARG A 1 193 ? -38.118 6.269 -2.929 1.00 35.09 193 ARG A N 1
ATOM 1536 C CA . ARG A 1 193 ? -38.196 6.344 -4.411 1.00 35.09 193 ARG A CA 1
ATOM 1537 C C . ARG A 1 193 ? -36.901 6.448 -5.276 1.00 35.09 193 ARG A C 1
ATOM 1539 O O . ARG A 1 193 ? -36.131 7.380 -5.093 1.00 35.09 193 ARG A O 1
ATOM 1546 N N . PRO A 1 194 ? -36.747 5.616 -6.335 1.00 41.09 194 PRO A N 1
ATOM 1547 C CA . PRO A 1 194 ? -35.611 5.686 -7.258 1.00 41.09 194 PRO A CA 1
ATOM 1548 C C . PRO A 1 194 ? -35.809 6.761 -8.337 1.00 41.09 194 PRO A C 1
ATOM 1550 O O . PRO A 1 194 ? -36.860 6.802 -8.985 1.00 41.09 194 PRO A O 1
ATOM 1553 N N . GLY A 1 195 ? -34.783 7.582 -8.563 1.00 37.62 195 GLY A N 1
ATOM 1554 C CA . GLY A 1 195 ? -34.675 8.443 -9.741 1.00 37.62 195 GLY A CA 1
ATOM 1555 C C . GLY A 1 195 ? -33.968 9.769 -9.482 1.00 37.62 195 GLY A C 1
ATOM 1556 O O . GLY A 1 195 ? -34.645 10.774 -9.298 1.00 37.62 195 GLY A O 1
ATOM 1557 N N . ALA A 1 196 ? -32.637 9.768 -9.514 1.00 33.72 196 ALA A N 1
ATOM 1558 C CA . ALA A 1 196 ? -31.799 10.893 -9.932 1.00 33.72 196 ALA A CA 1
ATOM 1559 C C . ALA A 1 196 ? -30.367 10.374 -10.143 1.00 33.72 196 ALA A C 1
ATOM 1561 O O . ALA A 1 196 ? -29.937 9.443 -9.473 1.00 33.72 196 ALA A O 1
ATOM 1562 N N . GLU A 1 197 ? -29.700 10.922 -11.145 1.00 39.16 197 GLU A N 1
ATOM 1563 C CA . GLU A 1 197 ? -28.407 10.515 -11.689 1.00 39.16 197 GLU A CA 1
ATOM 1564 C C . GLU A 1 197 ? -27.285 10.664 -10.642 1.00 39.16 197 GLU A C 1
ATOM 1566 O O . GLU A 1 197 ? -27.092 11.740 -10.086 1.00 39.16 197 GLU A O 1
ATOM 1571 N N . GLU A 1 198 ? -26.554 9.579 -10.361 1.00 39.88 198 GLU A N 1
ATOM 1572 C CA . GLU A 1 198 ? -25.465 9.555 -9.376 1.00 39.88 198 GLU A CA 1
ATOM 1573 C C . GLU A 1 198 ? -24.163 10.126 -9.974 1.00 39.88 198 GLU A C 1
ATOM 1575 O O . GLU A 1 198 ? -23.243 9.396 -10.337 1.00 39.88 198 GLU A O 1
ATOM 1580 N N . GLU A 1 199 ? -24.073 11.452 -10.061 1.00 44.25 199 GLU A N 1
ATOM 1581 C CA . GLU A 1 199 ? -22.806 12.168 -9.870 1.00 44.25 199 GLU A CA 1
ATOM 1582 C C . GLU A 1 199 ? -22.859 12.830 -8.491 1.00 44.25 199 GLU A C 1
ATOM 1584 O O . GLU A 1 199 ? -23.224 13.993 -8.352 1.00 44.25 199 GLU A O 1
ATOM 1589 N N . GLU A 1 200 ? -22.506 12.085 -7.444 1.00 36.16 200 GLU A N 1
ATOM 1590 C CA . GLU A 1 200 ? -22.293 12.672 -6.122 1.00 36.16 200 GLU A CA 1
ATOM 1591 C C . GLU A 1 200 ? -20.871 12.365 -5.654 1.00 36.16 200 GLU A C 1
ATOM 1593 O O . GLU A 1 200 ? -20.517 11.251 -5.258 1.00 36.16 200 GLU A O 1
ATOM 1598 N N . THR A 1 201 ? -20.026 13.397 -5.703 1.00 41.19 201 THR A N 1
ATOM 1599 C CA . THR A 1 201 ? -18.879 13.532 -4.810 1.00 41.19 201 THR A CA 1
ATOM 1600 C C . THR A 1 201 ? -19.396 13.442 -3.378 1.00 41.19 201 THR A C 1
ATOM 1602 O O . THR A 1 201 ? -19.849 14.433 -2.809 1.00 41.19 201 THR A O 1
ATOM 1605 N N . ASN A 1 202 ? -19.364 12.236 -2.812 1.00 43.81 202 ASN A N 1
ATOM 1606 C CA . ASN A 1 202 ? -19.658 11.997 -1.406 1.00 43.81 202 ASN A CA 1
ATOM 1607 C C . ASN A 1 202 ? -18.533 12.591 -0.545 1.00 43.81 202 ASN A C 1
ATOM 1609 O O . ASN A 1 202 ? -17.669 11.870 -0.043 1.00 43.81 202 ASN A O 1
ATOM 1613 N N . ASP A 1 203 ? -18.543 13.912 -0.372 1.00 45.72 203 ASP A N 1
ATOM 1614 C CA . ASP A 1 203 ? -17.866 14.576 0.738 1.00 45.72 203 ASP A CA 1
ATOM 1615 C C . ASP A 1 203 ? -18.588 14.146 2.017 1.00 45.72 203 ASP A C 1
ATOM 1617 O O . ASP A 1 203 ? -19.519 14.799 2.483 1.00 45.72 203 ASP A O 1
ATOM 1621 N N . VAL A 1 204 ? -18.207 12.986 2.558 1.00 54.25 204 VAL A N 1
ATOM 1622 C CA . VAL A 1 204 ? -18.700 12.508 3.852 1.00 54.25 204 VAL A CA 1
ATOM 1623 C C . VAL A 1 204 ? -18.225 13.506 4.913 1.00 54.25 204 VAL A C 1
ATOM 1625 O O . VAL A 1 204 ? -17.021 13.571 5.175 1.00 54.25 204 VAL A O 1
ATOM 1628 N N . PRO A 1 205 ? -19.124 14.270 5.566 1.00 47.22 205 PRO A N 1
ATOM 1629 C CA . PRO A 1 205 ? -18.748 15.222 6.599 1.00 47.22 205 PRO A CA 1
ATOM 1630 C C . PRO A 1 205 ? -18.633 14.459 7.922 1.00 47.22 205 PRO A C 1
ATOM 1632 O O . PRO A 1 205 ? -19.427 14.627 8.842 1.00 47.22 205 PRO A O 1
ATOM 1635 N N . GLY A 1 206 ? -17.677 13.538 7.984 1.00 54.25 206 GLY A N 1
ATOM 1636 C CA . GLY A 1 206 ? -17.365 12.748 9.164 1.00 54.25 206 GLY A CA 1
ATOM 1637 C C . GLY A 1 206 ? -15.877 12.855 9.433 1.00 54.25 206 GLY A C 1
ATOM 1638 O O . GLY A 1 206 ? -15.068 12.606 8.546 1.00 54.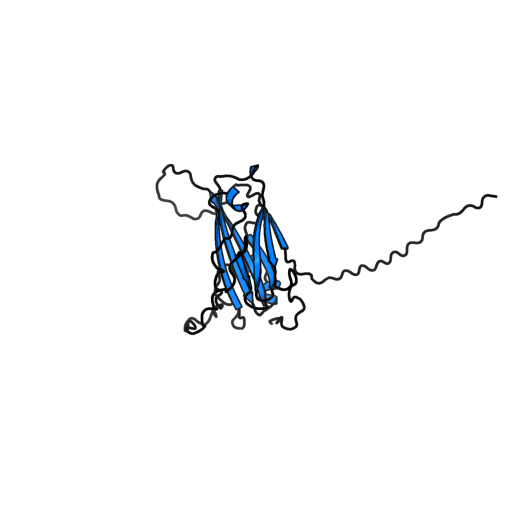25 206 GLY A O 1
ATOM 1639 N N . ASN A 1 207 ? -15.510 13.241 10.650 1.00 62.69 207 ASN A N 1
ATOM 1640 C CA . ASN A 1 207 ? -14.122 13.243 11.090 1.00 62.69 207 ASN A CA 1
ATOM 1641 C C . ASN A 1 207 ? -13.655 11.776 11.098 1.00 62.69 207 ASN A C 1
ATOM 1643 O O . ASN A 1 207 ? -14.000 11.030 12.013 1.00 62.69 207 ASN A O 1
ATOM 1647 N N . LEU A 1 208 ? -12.934 11.329 10.066 1.00 68.56 208 LEU A N 1
ATOM 1648 C CA . LEU A 1 208 ? -12.523 9.926 9.885 1.00 68.56 208 LEU A CA 1
ATOM 1649 C C . LEU A 1 208 ? -11.370 9.553 10.832 1.00 68.56 208 LEU A C 1
ATOM 1651 O O . LEU A 1 208 ? -10.460 8.860 10.405 1.00 68.56 208 LEU A O 1
ATOM 1655 N N . ALA A 1 209 ? -11.355 10.078 12.063 1.00 73.88 209 ALA A N 1
ATOM 1656 C CA . ALA A 1 209 ? -10.197 10.266 12.941 1.00 73.88 209 ALA A CA 1
ATOM 1657 C C . ALA A 1 209 ? -9.482 8.960 13.346 1.00 73.88 209 ALA A C 1
ATOM 1659 O O . ALA A 1 209 ? -9.508 8.529 14.501 1.00 73.88 209 ALA A O 1
ATOM 1660 N N . PHE A 1 210 ? -8.807 8.338 12.385 1.00 87.88 210 PHE A N 1
ATOM 1661 C CA . PHE A 1 210 ? -7.926 7.207 12.565 1.00 87.88 210 PHE A CA 1
ATOM 1662 C C . PHE A 1 210 ? -6.669 7.348 11.715 1.00 87.88 210 PHE A C 1
ATOM 1664 O O . PHE A 1 210 ? -6.634 7.953 10.642 1.00 87.88 210 PHE A O 1
ATOM 1671 N N . ILE A 1 211 ? -5.615 6.742 12.234 1.00 91.44 211 ILE A N 1
ATOM 1672 C CA . ILE A 1 211 ? -4.306 6.647 11.626 1.00 91.44 211 ILE A CA 1
ATOM 1673 C C . ILE A 1 211 ? -4.206 5.276 10.969 1.00 91.44 211 ILE A C 1
ATOM 1675 O O . ILE A 1 211 ? -4.402 4.240 11.612 1.00 91.44 211 ILE A O 1
ATOM 1679 N N . MET A 1 212 ? -3.866 5.271 9.687 1.00 94.38 212 MET A N 1
ATOM 1680 C CA . MET A 1 212 ? -3.442 4.079 8.970 1.00 94.38 212 MET A CA 1
ATOM 1681 C C . MET A 1 212 ? -1.922 3.955 9.070 1.00 94.38 212 MET A C 1
ATOM 1683 O O . MET A 1 212 ? -1.182 4.799 8.565 1.00 94.38 212 MET A O 1
ATOM 1687 N N . THR A 1 213 ? -1.448 2.878 9.687 1.00 95.44 213 THR A N 1
ATOM 1688 C CA . THR A 1 213 ? -0.037 2.501 9.676 1.00 95.44 213 THR A CA 1
ATOM 1689 C C . THR A 1 213 ? 0.209 1.502 8.552 1.00 95.44 213 THR A C 1
ATOM 1691 O O . THR A 1 213 ? -0.389 0.424 8.540 1.00 95.44 213 THR A O 1
ATOM 1694 N N . VAL A 1 214 ? 1.108 1.842 7.630 1.00 96.38 214 VAL A N 1
ATOM 1695 C CA . VAL A 1 214 ? 1.600 0.932 6.588 1.00 96.38 214 VAL A CA 1
ATOM 1696 C C . VAL A 1 214 ? 3.014 0.511 6.942 1.00 96.38 214 VAL A C 1
ATOM 1698 O O . VAL A 1 214 ? 3.856 1.356 7.233 1.00 96.38 214 VAL A O 1
ATOM 1701 N N . GLU A 1 215 ? 3.280 -0.788 6.912 1.00 95.69 215 GLU A N 1
ATOM 1702 C CA . GLU A 1 215 ? 4.577 -1.370 7.250 1.00 95.69 215 GLU A CA 1
ATOM 1703 C C . GLU A 1 215 ? 5.009 -2.329 6.137 1.00 95.69 215 GLU A C 1
ATOM 1705 O O . GLU A 1 215 ? 4.255 -3.218 5.753 1.00 95.69 215 GLU A O 1
ATOM 1710 N N . MET A 1 216 ? 6.216 -2.160 5.604 1.00 95.25 216 MET A N 1
ATOM 1711 C CA . MET A 1 216 ? 6.792 -3.046 4.591 1.00 95.25 216 MET A CA 1
ATOM 1712 C C . MET A 1 216 ? 7.955 -3.813 5.211 1.00 95.25 216 MET A C 1
ATOM 1714 O O . MET A 1 216 ? 9.030 -3.252 5.437 1.00 95.25 216 MET A O 1
ATOM 1718 N N . LYS A 1 217 ? 7.724 -5.096 5.499 1.00 93.44 217 LYS A N 1
ATOM 1719 C CA . LYS A 1 217 ? 8.644 -5.949 6.249 1.00 93.44 217 LYS A CA 1
ATOM 1720 C C . LYS A 1 217 ? 9.158 -7.101 5.389 1.00 93.44 217 LYS A C 1
ATOM 1722 O O . LYS A 1 217 ? 8.418 -8.017 5.031 1.00 93.44 217 LYS A O 1
ATOM 1727 N N . GLY A 1 218 ? 10.433 -7.020 5.038 1.00 88.06 218 GLY A N 1
ATOM 1728 C CA . GLY A 1 218 ? 11.138 -7.980 4.203 1.00 88.06 218 GLY A CA 1
ATOM 1729 C C . GLY A 1 218 ? 11.841 -9.098 4.974 1.00 88.06 218 GLY A C 1
ATOM 1730 O O . GLY A 1 218 ? 11.874 -9.099 6.206 1.00 88.06 218 GLY A O 1
ATOM 1731 N N . PRO A 1 219 ? 12.508 -10.015 4.249 1.00 85.75 219 PRO A N 1
ATOM 1732 C CA . PRO A 1 219 ? 13.378 -11.045 4.830 1.00 85.75 219 PRO A CA 1
ATOM 1733 C C . PRO A 1 219 ? 14.538 -10.476 5.656 1.00 85.75 219 PRO A C 1
ATOM 1735 O O . PRO A 1 219 ? 15.122 -11.160 6.491 1.00 85.75 219 PRO A O 1
ATOM 1738 N N . ARG A 1 220 ? 14.896 -9.215 5.398 1.00 84.38 220 ARG A N 1
ATOM 1739 C CA . ARG A 1 220 ? 15.900 -8.449 6.138 1.00 84.38 220 ARG A CA 1
ATOM 1740 C C . ARG A 1 220 ? 15.233 -7.335 6.949 1.00 84.38 220 ARG A C 1
ATOM 1742 O O . ARG A 1 220 ? 15.719 -6.201 6.975 1.00 84.38 220 ARG A O 1
ATOM 1749 N N . GLU A 1 221 ? 14.100 -7.659 7.567 1.00 84.50 221 GLU A N 1
ATOM 1750 C CA . GLU A 1 221 ? 13.287 -6.742 8.366 1.00 84.50 221 GLU A CA 1
ATOM 1751 C C . GLU A 1 221 ? 12.898 -5.496 7.547 1.00 84.50 221 GLU A C 1
ATOM 1753 O O . GLU A 1 221 ? 12.365 -5.608 6.447 1.00 84.50 221 GLU A O 1
ATOM 1758 N N . TYR A 1 222 ? 13.187 -4.297 8.046 1.00 82.12 222 TYR A N 1
ATOM 1759 C CA . TYR A 1 222 ? 12.839 -3.035 7.391 1.00 82.12 222 TYR A CA 1
ATOM 1760 C C . TYR A 1 222 ? 13.828 -2.585 6.311 1.00 82.12 222 TYR A C 1
ATOM 1762 O O . TYR A 1 222 ? 13.629 -1.526 5.714 1.00 82.12 222 TYR A O 1
ATOM 1770 N N . SER A 1 223 ? 14.913 -3.324 6.072 1.00 78.25 223 SER A N 1
ATOM 1771 C CA . SER A 1 223 ? 15.900 -2.922 5.067 1.00 78.25 223 SER A CA 1
ATOM 1772 C C . SER A 1 223 ? 15.398 -3.179 3.646 1.00 78.25 223 SER A C 1
ATOM 1774 O O . SER A 1 223 ? 14.687 -4.149 3.379 1.00 78.25 223 SER A O 1
ATOM 1776 N N . SER A 1 224 ? 15.783 -2.300 2.725 1.00 77.50 224 SER A N 1
ATOM 1777 C CA . SER A 1 224 ? 15.516 -2.443 1.295 1.00 77.50 224 SER A CA 1
ATOM 1778 C C . SER A 1 224 ? 16.798 -2.659 0.498 1.00 77.50 224 SER A C 1
ATOM 1780 O O . SER A 1 224 ? 17.883 -2.332 0.983 1.00 77.50 224 SER A O 1
ATOM 1782 N N . PRO A 1 225 ? 16.699 -3.158 -0.745 1.00 72.31 225 PRO A N 1
ATOM 1783 C CA . PRO A 1 225 ? 17.821 -3.219 -1.671 1.00 72.31 225 PRO A CA 1
ATOM 1784 C C . PRO A 1 225 ? 18.250 -1.842 -2.215 1.00 72.31 225 PRO A C 1
ATOM 1786 O O . PRO A 1 225 ? 18.824 -1.819 -3.291 1.00 72.31 225 PRO A O 1
ATOM 1789 N N . ALA A 1 226 ? 17.987 -0.716 -1.529 1.00 63.22 226 ALA A N 1
ATOM 1790 C CA . ALA A 1 226 ? 18.157 0.665 -2.026 1.00 63.22 226 ALA A CA 1
ATOM 1791 C C . ALA A 1 226 ? 19.514 0.964 -2.708 1.00 63.22 226 ALA A C 1
ATOM 1793 O O . ALA A 1 226 ? 19.564 1.777 -3.625 1.00 63.22 226 ALA A O 1
ATOM 1794 N N . ASP A 1 227 ? 20.577 0.250 -2.324 1.00 55.53 227 ASP A N 1
ATOM 1795 C CA . ASP A 1 227 ? 21.938 0.396 -2.864 1.00 55.53 227 ASP A CA 1
ATOM 1796 C C . ASP A 1 227 ? 22.373 -0.768 -3.789 1.00 55.53 227 ASP A C 1
ATOM 1798 O O . ASP A 1 227 ? 23.561 -0.954 -4.067 1.00 55.53 227 ASP A O 1
ATOM 1802 N N . TRP A 1 228 ? 21.440 -1.611 -4.242 1.00 53.66 228 TRP A N 1
ATOM 1803 C CA . TRP A 1 228 ? 21.745 -2.819 -5.010 1.00 53.66 228 TRP A CA 1
ATOM 1804 C C . TRP A 1 228 ? 21.996 -2.510 -6.502 1.00 53.66 228 TRP A C 1
ATOM 1806 O O . TRP A 1 228 ? 21.172 -1.853 -7.143 1.00 53.66 228 TRP A O 1
ATOM 1816 N N . PRO A 1 229 ? 23.073 -3.042 -7.118 1.00 51.88 229 PRO A N 1
ATOM 1817 C CA . PRO A 1 229 ? 23.501 -2.690 -8.480 1.00 51.88 229 PRO A CA 1
ATOM 1818 C C . PRO A 1 229 ? 22.556 -3.135 -9.617 1.00 51.88 229 PRO A C 1
ATOM 1820 O O . PRO A 1 229 ? 22.869 -2.897 -10.779 1.00 51.88 229 PRO A O 1
ATOM 1823 N N . LEU A 1 230 ? 21.415 -3.775 -9.317 1.00 53.44 230 LEU A N 1
ATOM 1824 C CA . LEU A 1 230 ? 20.401 -4.152 -10.319 1.00 53.44 230 LEU A CA 1
ATOM 1825 C C . LEU A 1 230 ? 19.299 -3.101 -10.517 1.00 53.44 230 LEU A C 1
ATOM 1827 O O . LEU A 1 230 ? 18.435 -3.312 -11.365 1.00 53.44 230 LEU A O 1
ATOM 1831 N N . MET A 1 231 ? 19.283 -1.994 -9.765 1.00 63.31 231 MET A N 1
ATOM 1832 C CA . MET A 1 231 ? 18.299 -0.941 -10.026 1.00 63.31 231 MET A CA 1
ATOM 1833 C C . MET A 1 231 ? 18.584 -0.271 -11.363 1.00 63.31 231 MET A C 1
ATOM 1835 O O . MET A 1 231 ? 19.532 0.503 -11.502 1.00 63.31 231 MET A O 1
ATOM 1839 N N . MET A 1 232 ? 17.752 -0.568 -12.357 1.00 67.88 232 MET A N 1
ATOM 1840 C CA . MET A 1 232 ? 17.859 0.060 -13.662 1.00 67.88 232 MET A CA 1
ATOM 1841 C C . MET A 1 232 ? 17.206 1.439 -13.611 1.00 67.88 232 MET A C 1
ATOM 1843 O O . MET A 1 232 ? 16.010 1.594 -13.349 1.00 67.88 232 MET A O 1
ATOM 1847 N N . VAL A 1 233 ? 18.013 2.464 -13.874 1.00 74.44 233 VAL A N 1
ATOM 1848 C CA . VAL A 1 233 ? 17.499 3.774 -14.265 1.00 74.44 233 VAL A CA 1
ATOM 1849 C C . VAL A 1 233 ? 17.156 3.681 -15.745 1.00 74.44 233 VAL A C 1
ATOM 1851 O O . VAL A 1 233 ? 18.040 3.472 -16.573 1.00 74.44 233 VAL A O 1
ATOM 1854 N N . CYS A 1 234 ? 15.874 3.806 -16.072 1.00 77.19 234 CYS A N 1
ATOM 1855 C CA . CYS A 1 234 ? 15.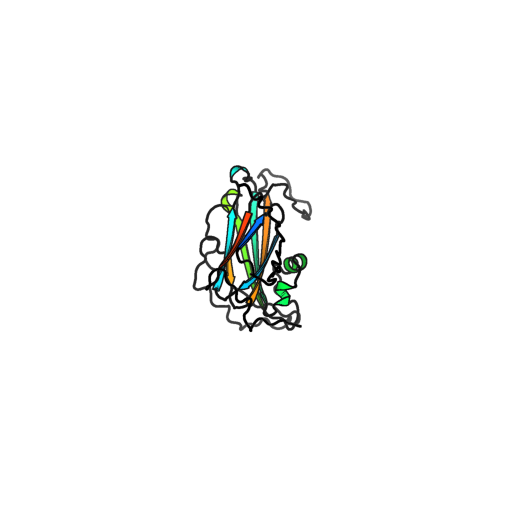415 3.795 -17.454 1.00 77.19 234 CYS A CA 1
ATOM 1856 C C . CYS A 1 234 ? 15.455 5.216 -18.023 1.00 77.19 234 CYS A C 1
ATOM 1858 O O . CYS A 1 234 ? 15.035 6.157 -17.346 1.00 77.19 234 CYS A O 1
ATOM 1860 N N . PHE A 1 235 ? 15.934 5.374 -19.254 1.00 68.19 235 PHE A N 1
ATOM 1861 C CA . PHE A 1 235 ? 16.016 6.665 -19.946 1.00 68.19 235 PHE A CA 1
ATOM 1862 C C . PHE A 1 235 ? 14.903 6.800 -20.986 1.00 68.19 235 PHE A C 1
ATOM 1864 O O . PHE A 1 235 ? 14.572 5.777 -21.621 1.00 68.19 235 PHE A O 1
#

pLDDT: mean 77.21, std 20.11, range [33.72, 98.06]

InterPro domains:
  IPR054101 TMEM87A/B, GOLD domain [PF21901] (23-182)

Sequence (235 aa):
MTDVTVFLSCSLFFISILRPGIGAEVSLWNVDINSSQNAVFRKTLYANTTIFMRFQGDLALCDSNLAFNISWYLRSSVCYNEVFNTPDNKALTMFGLDHMLKEDWNGFYSQGYMYFDNCSALFLPKVYYTDFSTYQPLISPQSEEGRPSNQSAPQGWLEKPDIGAVAKAWFDSPYLFIVKVQPQQRGDASGGRPGAEEEETNDVPGNLAFIMTVEMKGPREYSSPADWPLMMVCF

Secondary structure (DSSP, 8-state):
---------------------S----SEEEEETTT-SEEEEEEEE-TTPEEEEEEEE-GGG--TTEEEEEEEEEEEESBHHHHHSS-HHHHHHTTT--B-SSTT--EEEEEEEEEESSSGGGGS-----SSPPPPEEPBPTT-SS---TTS--PPPPSSPP-TTEEEE--SSEEEEEEEEEEEEE---S----------------S---EEEEEEEEBTTBT---TT-TT-B---

Organism: Salvelinus namaycush (NCBI:txid8040)